Protein AF-A0A067BCB3-F1 (afdb_monomer)

Mean predicted aligned error: 6.69 Å

Solvent-accessible surface area (backbone atoms only — not comparable to full-atom values): 13482 Å² total; per-residue (Å²): 135,83,83,76,80,79,80,73,77,79,76,85,67,86,78,84,86,72,81,80,72,81,72,85,48,90,57,60,88,29,50,66,60,92,89,52,79,34,95,38,38,90,34,46,44,64,59,43,49,52,50,51,53,49,49,51,50,45,30,58,70,45,27,25,58,74,46,27,70,62,16,32,54,53,38,44,54,49,51,53,51,48,43,52,48,42,28,30,18,33,59,37,47,23,49,22,51,52,44,30,40,73,72,70,47,50,54,66,57,49,52,50,24,30,52,49,43,45,53,51,50,36,51,50,46,33,48,49,54,51,72,64,27,61,92,65,50,77,66,42,70,76,39,74,83,64,65,40,75,65,38,51,49,49,27,52,50,48,50,53,51,30,51,52,41,25,53,52,33,46,49,42,31,66,75,77,44,44,81,45,41,46,57,38,66,32,42,78,39,54,22,72,51,45,84,27,39,35,33,71,67,36,40,40,42,42,50,43,43,30,54,48,48,49,58,52,38,22,66,76,72,47,81,58,41,47,63,33,39,49,54,38,54,51,48,56,58,48,50,56,56,50,70,36,19,40,59,67,71,104

Radius of gyration: 19.84 Å; Cα contacts (8 Å, |Δi|>4): 293; chains: 1; bounding box: 47×63×59 Å

Organism: Saprolegnia parasitica (strain CBS 223.65) (NCBI:txid695850)

Foldseek 3Di:
DDDDDPDDDPDPDQDPDDPQPPDDDPLPLLADDQPDFFPQQVCAAPNLLVVVLVLLCCLLVPLCLPPNVRSLVVSLVVLVVSVVSQSRNDSLVNQLVSLCSSVPDDPVNQVVLLSLLSNVVSVLSSCQNVPLAPRCLVVCLPPPVLDDPLLVVLLVVLLVVLVVQLVVLVVCCSPPNVPQAVQLVSSVAQTLSSLSGGRPVSCCRNPVVSSVVLVVCCVVPVVSSSSSSVVNNCCSVVVSSVCRHNNNVD

Structure (mmCIF, N/CA/C/O backbone):
data_AF-A0A067BCB3-F1
#
_entry.id   AF-A0A067BCB3-F1
#
loop_
_atom_site.group_PDB
_atom_site.id
_atom_site.type_symbol
_atom_site.label_atom_id
_atom_site.label_alt_id
_atom_site.label_comp_id
_atom_site.label_asym_id
_atom_site.label_entity_id
_atom_site.label_seq_id
_atom_site.pdbx_PDB_ins_code
_atom_site.Cartn_x
_atom_site.Cartn_y
_atom_site.Cartn_z
_atom_site.occupancy
_atom_site.B_iso_or_equiv
_atom_site.auth_seq_id
_atom_site.auth_comp_id
_atom_site.auth_asym_id
_atom_site.auth_atom_id
_atom_site.pdbx_PDB_model_num
ATOM 1 N N . MET A 1 1 ? -7.123 -47.051 -14.028 1.00 42.59 1 MET A N 1
ATOM 2 C CA . MET A 1 1 ? -7.143 -45.703 -14.629 1.00 42.59 1 MET A CA 1
ATOM 3 C C . MET A 1 1 ? -5.932 -44.968 -14.096 1.00 42.59 1 MET A C 1
ATOM 5 O O . MET A 1 1 ? -5.876 -44.719 -12.902 1.00 42.59 1 MET A O 1
ATOM 9 N N . GLN A 1 2 ? -4.917 -44.767 -14.935 1.00 32.53 2 GLN A N 1
ATOM 10 C CA . GLN A 1 2 ? -3.761 -43.939 -14.591 1.00 32.53 2 GLN A CA 1
ATOM 11 C C . GLN A 1 2 ? -4.199 -42.478 -14.678 1.00 32.53 2 GLN A C 1
ATOM 13 O O . GLN A 1 2 ? -4.756 -42.075 -15.697 1.00 32.53 2 GLN A O 1
ATOM 18 N N . ALA A 1 3 ? -3.994 -41.726 -13.599 1.00 37.62 3 ALA A N 1
ATOM 19 C CA . ALA A 1 3 ? -4.156 -40.283 -13.605 1.00 37.62 3 ALA A CA 1
ATOM 20 C C . ALA A 1 3 ? -3.113 -39.691 -14.562 1.00 37.62 3 ALA A C 1
ATOM 22 O O . ALA A 1 3 ? -1.911 -39.896 -14.391 1.00 37.62 3 ALA A O 1
ATOM 23 N N . THR A 1 4 ? -3.584 -39.018 -15.605 1.00 36.91 4 THR A N 1
ATOM 24 C CA . THR A 1 4 ? -2.762 -38.132 -16.426 1.00 36.91 4 THR A CA 1
ATOM 25 C C . THR A 1 4 ? -2.246 -36.987 -15.551 1.00 36.91 4 THR A C 1
ATOM 27 O O . THR A 1 4 ? -3.036 -36.454 -14.772 1.00 36.91 4 THR A O 1
ATOM 30 N N . PRO A 1 5 ? -0.966 -36.590 -15.656 1.00 42.12 5 PRO A N 1
ATOM 31 C CA . PRO A 1 5 ? -0.483 -35.402 -14.970 1.00 42.12 5 PRO A CA 1
ATOM 32 C C . PRO A 1 5 ? -1.189 -34.185 -15.570 1.00 42.12 5 PRO A C 1
ATOM 34 O O . PRO A 1 5 ? -1.199 -34.022 -16.792 1.00 42.12 5 PRO A O 1
ATOM 37 N N . GLU A 1 6 ? -1.790 -33.355 -14.720 1.00 40.72 6 GLU A N 1
ATOM 38 C CA . GLU A 1 6 ? -2.255 -32.028 -15.107 1.00 40.72 6 GLU A CA 1
ATOM 39 C C . GLU A 1 6 ? -1.064 -31.260 -15.684 1.00 40.72 6 GLU A C 1
ATOM 41 O O . GLU A 1 6 ? -0.018 -31.113 -15.047 1.00 40.72 6 GLU A O 1
ATOM 46 N N . ALA A 1 7 ? -1.196 -30.835 -16.938 1.00 42.09 7 ALA A N 1
ATOM 47 C CA . ALA A 1 7 ? -0.246 -29.928 -17.545 1.00 42.09 7 ALA A CA 1
ATOM 48 C C . ALA A 1 7 ? -0.338 -28.605 -16.778 1.00 42.09 7 ALA A C 1
ATOM 50 O O . ALA A 1 7 ? -1.311 -27.871 -16.927 1.00 42.09 7 ALA A O 1
ATOM 51 N N . SER A 1 8 ? 0.661 -28.326 -15.942 1.00 46.22 8 SER A N 1
ATOM 52 C CA . SER A 1 8 ? 0.871 -27.008 -15.350 1.00 46.22 8 SER A CA 1
ATOM 53 C C . SER A 1 8 ? 0.792 -25.958 -16.458 1.00 46.22 8 SER A C 1
ATOM 55 O O . SER A 1 8 ? 1.499 -26.091 -17.466 1.00 46.22 8 SER A O 1
ATOM 57 N N . ALA A 1 9 ? -0.062 -24.948 -16.282 1.00 42.59 9 ALA A N 1
ATOM 58 C CA . ALA A 1 9 ? -0.161 -23.824 -17.202 1.00 42.59 9 ALA A CA 1
ATOM 59 C C . ALA A 1 9 ? 1.248 -23.269 -17.490 1.00 42.59 9 ALA A C 1
ATOM 61 O O . ALA A 1 9 ? 2.067 -23.159 -16.569 1.00 42.59 9 ALA A O 1
ATOM 62 N N . PRO A 1 10 ? 1.590 -22.972 -18.755 1.00 41.81 10 PRO A N 1
ATOM 63 C CA . PRO A 1 10 ? 2.884 -22.397 -19.061 1.00 41.81 10 PRO A CA 1
ATOM 64 C C . PRO A 1 10 ? 2.977 -21.034 -18.375 1.00 41.81 10 PRO A C 1
ATOM 66 O O . PRO A 1 10 ? 2.252 -20.109 -18.731 1.00 41.81 10 PRO A O 1
ATOM 69 N N . ILE A 1 11 ? 3.890 -20.914 -17.408 1.00 51.28 11 ILE A N 1
ATOM 70 C CA . ILE A 1 11 ? 4.364 -19.621 -16.912 1.00 51.28 11 ILE A CA 1
ATOM 71 C C . ILE A 1 11 ? 4.747 -18.819 -18.156 1.00 51.28 11 ILE A C 1
ATOM 73 O O . ILE A 1 11 ? 5.645 -19.241 -18.895 1.00 51.28 11 ILE A O 1
ATOM 77 N N . LEU A 1 12 ? 4.048 -17.710 -18.410 1.00 46.03 12 LEU A N 1
ATOM 78 C CA . LEU A 1 12 ? 4.413 -16.732 -19.430 1.00 46.03 12 LEU A CA 1
ATOM 79 C C . LEU A 1 12 ? 5.809 -16.210 -19.079 1.00 46.03 12 LEU A C 1
ATOM 81 O O . LEU A 1 12 ? 5.979 -15.268 -18.312 1.00 46.03 12 LEU A O 1
ATOM 85 N N . LYS A 1 13 ? 6.836 -16.889 -19.589 1.00 49.25 13 LYS A N 1
ATOM 86 C CA . LYS A 1 13 ? 8.208 -16.414 -19.506 1.00 49.25 13 LYS A CA 1
ATOM 87 C C . LYS A 1 13 ? 8.348 -15.276 -20.513 1.00 49.25 13 LYS A C 1
ATOM 89 O O . LYS A 1 13 ? 7.925 -15.458 -21.657 1.00 49.25 13 LYS A O 1
ATOM 94 N N . PRO A 1 14 ? 8.945 -14.138 -20.130 1.00 47.50 14 PRO A N 1
ATOM 95 C CA . PRO A 1 14 ? 9.181 -13.044 -21.058 1.00 47.50 14 PRO A CA 1
ATOM 96 C C . PRO A 1 14 ? 9.983 -13.555 -22.259 1.00 47.50 14 PRO A C 1
ATOM 98 O O . PRO A 1 14 ? 11.062 -14.133 -22.113 1.00 47.50 14 PRO A O 1
ATOM 101 N N . THR A 1 15 ? 9.412 -13.392 -23.450 1.00 49.12 15 THR A N 1
ATOM 102 C CA . THR A 1 15 ? 10.033 -13.771 -24.721 1.00 49.12 15 THR A CA 1
ATOM 103 C C . THR A 1 15 ? 11.248 -12.880 -24.978 1.00 49.12 15 THR A C 1
ATOM 105 O O . THR A 1 15 ? 11.091 -11.657 -25.016 1.00 49.12 15 THR A O 1
ATOM 108 N N . PRO A 1 16 ? 12.456 -13.433 -25.178 1.00 56.72 16 PRO A N 1
ATOM 109 C CA . PRO A 1 16 ? 13.583 -12.632 -25.620 1.00 56.72 16 PRO A CA 1
ATOM 110 C C . PRO A 1 16 ? 13.456 -12.348 -27.128 1.00 56.72 16 PRO A C 1
ATOM 112 O O . PRO A 1 16 ? 12.968 -13.187 -27.880 1.00 56.72 16 PRO A O 1
ATOM 115 N N . GLU A 1 17 ? 13.952 -11.176 -27.544 1.00 45.41 17 GLU A N 1
ATOM 116 C CA . GLU A 1 17 ? 14.243 -10.767 -28.937 1.00 45.41 17 GLU A CA 1
ATOM 117 C C . GLU A 1 17 ? 13.188 -9.971 -29.739 1.00 45.41 17 GLU A C 1
ATOM 119 O O . GLU A 1 17 ? 13.276 -9.902 -30.964 1.00 45.41 17 GLU A O 1
ATOM 124 N N . ALA A 1 18 ? 12.265 -9.244 -29.101 1.00 47.38 18 ALA A N 1
ATOM 125 C CA . ALA A 1 18 ? 11.651 -8.093 -29.780 1.00 47.38 18 ALA A CA 1
ATOM 126 C C . ALA A 1 18 ? 12.572 -6.857 -29.647 1.00 47.38 18 ALA A C 1
ATOM 128 O O . ALA A 1 18 ? 13.016 -6.559 -28.532 1.00 47.38 18 ALA A O 1
ATOM 129 N N . PRO A 1 19 ? 12.886 -6.123 -30.736 1.00 46.09 19 PRO A N 1
ATOM 130 C CA . PRO A 1 19 ? 13.670 -4.895 -30.641 1.00 46.09 19 PRO A CA 1
ATOM 131 C C . PRO A 1 19 ? 12.975 -3.915 -29.692 1.00 46.09 19 PRO A C 1
ATOM 133 O O . PRO A 1 19 ? 11.770 -3.690 -29.793 1.00 46.09 19 PRO A O 1
ATOM 136 N N . MET A 1 20 ? 13.750 -3.359 -28.758 1.00 49.03 20 MET A N 1
ATOM 137 C CA . MET A 1 20 ? 13.290 -2.391 -27.764 1.00 49.03 20 MET A CA 1
ATOM 138 C C . MET A 1 20 ? 12.585 -1.235 -28.479 1.00 49.03 20 MET A C 1
ATOM 140 O O . MET A 1 20 ? 13.237 -0.398 -29.105 1.00 49.03 20 MET A O 1
ATOM 144 N N . ILE A 1 21 ? 11.255 -1.174 -28.395 1.00 51.81 21 ILE A N 1
ATOM 145 C CA . ILE A 1 21 ? 10.537 0.046 -28.749 1.00 51.81 21 ILE A CA 1
ATOM 146 C C . ILE A 1 21 ? 10.848 1.019 -27.616 1.00 51.81 21 ILE A C 1
ATOM 148 O O . ILE A 1 21 ? 10.225 0.983 -26.557 1.00 51.81 21 ILE A O 1
ATOM 152 N N . ILE A 1 22 ? 11.870 1.853 -27.810 1.00 55.12 22 ILE A N 1
ATOM 153 C CA . ILE A 1 22 ? 12.129 2.994 -26.935 1.00 55.12 22 ILE A CA 1
ATOM 154 C C . ILE A 1 22 ? 11.010 3.997 -27.211 1.00 55.12 22 ILE A C 1
ATOM 156 O O . ILE A 1 22 ? 11.152 4.917 -28.013 1.00 55.12 22 ILE A O 1
ATOM 160 N N . THR A 1 23 ? 9.852 3.786 -26.593 1.00 60.44 23 THR A N 1
ATOM 161 C CA . THR A 1 23 ? 8.889 4.865 -26.425 1.00 60.44 23 THR A CA 1
ATOM 162 C C . THR A 1 23 ? 9.485 5.803 -25.390 1.00 60.44 23 THR A C 1
ATOM 164 O O . THR A 1 23 ? 9.711 5.385 -24.252 1.00 60.44 23 THR A O 1
ATOM 167 N N . SER A 1 24 ? 9.781 7.041 -25.782 1.00 75.62 24 SER A N 1
ATOM 168 C CA . SER A 1 24 ? 10.081 8.078 -24.802 1.00 75.62 24 SER A CA 1
ATOM 169 C C . SER A 1 24 ? 8.875 8.270 -23.888 1.00 75.62 24 SER A C 1
ATOM 171 O O . SER A 1 24 ? 7.720 8.119 -24.301 1.00 75.62 24 SER A O 1
ATOM 173 N N . GLY A 1 25 ? 9.140 8.581 -22.630 1.00 87.44 25 GLY A N 1
ATOM 174 C CA . GLY A 1 25 ? 8.099 8.661 -21.623 1.00 87.44 25 GLY A CA 1
ATOM 175 C C . GLY A 1 25 ? 8.580 9.294 -20.324 1.00 87.44 25 GLY A C 1
ATOM 176 O O . GLY A 1 25 ? 9.768 9.582 -20.163 1.00 87.44 25 GLY A O 1
ATOM 177 N N . PRO A 1 26 ? 7.654 9.560 -19.388 1.00 91.94 26 PRO A N 1
ATOM 178 C CA . PRO A 1 26 ? 7.967 10.235 -18.133 1.00 91.94 26 PRO A CA 1
ATOM 179 C C . PRO A 1 26 ? 9.038 9.529 -17.286 1.00 91.94 26 PRO A C 1
ATOM 181 O O . PRO A 1 26 ? 9.655 10.192 -16.455 1.00 91.94 26 PRO A O 1
ATOM 184 N N . PHE A 1 27 ? 9.305 8.234 -17.497 1.00 94.56 27 PHE A N 1
ATOM 185 C CA . PHE A 1 27 ? 10.317 7.491 -16.740 1.00 94.56 27 PHE A CA 1
ATOM 186 C C . PHE A 1 27 ? 11.713 7.481 -17.378 1.00 94.56 27 PHE A C 1
ATOM 188 O O . PHE A 1 27 ? 12.634 6.892 -16.813 1.00 94.56 27 PHE A O 1
ATOM 195 N N . ASP A 1 28 ? 11.934 8.167 -18.504 1.00 92.69 28 ASP A N 1
ATOM 196 C CA . ASP A 1 28 ? 13.259 8.205 -19.146 1.00 92.69 28 ASP A CA 1
ATOM 197 C C . ASP A 1 28 ? 14.364 8.737 -18.211 1.00 92.69 28 ASP A C 1
ATOM 199 O O . ASP A 1 28 ? 15.516 8.322 -18.310 1.00 92.69 28 ASP A O 1
ATOM 203 N N . CYS A 1 29 ? 14.025 9.607 -17.254 1.00 91.69 29 CYS A N 1
ATOM 204 C CA . CYS A 1 29 ? 14.980 10.188 -16.305 1.00 91.69 29 CYS A CA 1
ATOM 205 C C . CYS A 1 29 ? 15.466 9.221 -15.206 1.00 91.69 29 CYS A C 1
ATOM 207 O O . CYS A 1 29 ? 16.458 9.511 -14.527 1.00 91.69 29 CYS A O 1
ATOM 209 N N . ILE A 1 30 ? 14.792 8.080 -15.023 1.00 93.50 30 ILE A N 1
ATOM 210 C CA . ILE A 1 30 ? 15.155 7.062 -14.025 1.00 93.50 30 ILE A CA 1
ATOM 211 C C . ILE A 1 30 ? 15.767 5.805 -14.652 1.00 93.50 30 ILE A C 1
ATOM 213 O O . ILE A 1 30 ? 16.324 4.972 -13.940 1.00 93.50 30 ILE A O 1
ATOM 217 N N . ILE A 1 31 ? 15.733 5.680 -15.982 1.00 92.94 31 ILE A N 1
ATOM 218 C CA . ILE A 1 31 ? 16.395 4.593 -16.704 1.00 92.94 31 ILE A CA 1
ATOM 219 C C . ILE A 1 31 ? 17.882 4.917 -16.843 1.00 92.94 31 ILE A C 1
ATOM 221 O O . ILE A 1 31 ? 18.273 5.911 -17.453 1.00 92.94 31 ILE A O 1
ATOM 225 N N . ARG A 1 32 ? 18.730 4.053 -16.283 1.00 88.38 32 ARG A N 1
ATOM 226 C CA . ARG A 1 32 ? 20.191 4.196 -16.299 1.00 88.38 32 ARG A CA 1
ATOM 227 C C . ARG A 1 32 ? 20.861 2.865 -16.601 1.00 88.38 32 ARG A C 1
ATOM 229 O O . ARG A 1 32 ? 20.267 1.801 -16.418 1.00 88.38 32 ARG A O 1
ATOM 236 N N . SER A 1 33 ? 22.122 2.927 -17.018 1.00 85.62 33 SER A N 1
ATOM 237 C CA . SER A 1 33 ? 22.986 1.747 -17.043 1.00 85.62 33 SER A CA 1
ATOM 238 C C . SER A 1 33 ? 23.152 1.186 -15.622 1.00 85.62 33 SER A C 1
ATOM 240 O O . SER A 1 33 ? 23.246 1.984 -14.688 1.00 85.62 33 SER A O 1
ATOM 242 N N . PRO A 1 34 ? 23.234 -0.147 -15.439 1.00 78.75 34 PRO A N 1
ATOM 243 C CA . PRO A 1 34 ? 23.346 -0.768 -14.114 1.00 78.75 34 PRO A CA 1
ATOM 244 C C . PRO A 1 34 ? 24.486 -0.204 -13.255 1.00 78.75 34 PRO A C 1
ATOM 246 O O . PRO A 1 34 ? 24.300 0.026 -12.063 1.00 78.75 34 PRO A O 1
ATOM 249 N N . ASP A 1 35 ? 25.624 0.100 -13.883 1.00 84.06 35 ASP A N 1
ATOM 250 C CA . ASP A 1 35 ? 26.832 0.600 -13.213 1.00 84.06 35 ASP A CA 1
ATOM 251 C C . ASP A 1 35 ? 26.810 2.113 -12.938 1.00 84.06 35 ASP A C 1
ATOM 253 O O . ASP A 1 35 ? 27.737 2.658 -12.341 1.00 84.06 35 ASP A O 1
ATOM 257 N N . THR A 1 36 ? 25.782 2.828 -13.406 1.00 88.56 36 THR A N 1
ATOM 258 C CA . THR A 1 36 ? 25.659 4.274 -13.192 1.00 88.56 36 THR A CA 1
ATOM 259 C C . THR A 1 36 ? 24.820 4.529 -11.943 1.00 88.56 36 THR A C 1
ATOM 261 O O . THR A 1 36 ? 23.622 4.238 -11.961 1.00 88.56 36 THR A O 1
ATOM 264 N N . PRO A 1 37 ? 25.399 5.070 -10.855 1.00 88.44 37 PRO A N 1
ATOM 265 C CA . PRO A 1 37 ? 24.633 5.365 -9.654 1.00 88.44 37 PRO A CA 1
ATOM 266 C C . PRO A 1 37 ? 23.587 6.447 -9.931 1.00 88.44 37 PRO A C 1
ATOM 268 O O . PRO A 1 37 ? 23.810 7.377 -10.712 1.00 88.44 37 PRO A O 1
ATOM 271 N N . GLY A 1 38 ? 22.439 6.331 -9.267 1.00 90.31 38 GLY A N 1
ATOM 272 C CA . GLY A 1 38 ? 21.419 7.369 -9.293 1.00 90.31 38 GLY A CA 1
ATOM 273 C C . GLY A 1 38 ? 21.894 8.676 -8.641 1.00 90.31 38 GLY A C 1
ATOM 274 O O . GLY A 1 38 ? 22.764 8.649 -7.765 1.00 90.31 38 GLY A O 1
ATOM 275 N N . PRO A 1 39 ? 21.313 9.833 -9.010 1.00 93.94 39 PRO A N 1
ATOM 276 C CA . PRO A 1 39 ? 21.649 11.126 -8.408 1.00 93.94 39 PRO A CA 1
ATOM 277 C C . PRO A 1 39 ? 21.501 11.160 -6.881 1.00 93.94 39 PRO A C 1
ATOM 279 O O . PRO A 1 39 ? 22.189 11.928 -6.213 1.00 93.94 39 PRO A O 1
ATOM 282 N N . LEU A 1 40 ? 20.615 10.323 -6.330 1.00 95.75 40 LEU A N 1
ATOM 283 C CA . LEU A 1 40 ? 20.357 10.201 -4.897 1.00 95.75 40 LEU A CA 1
ATOM 284 C C . LEU A 1 40 ? 20.812 8.846 -4.338 1.00 95.75 40 LEU A C 1
ATOM 286 O O . LEU A 1 40 ? 20.285 8.397 -3.326 1.00 95.75 40 LEU A O 1
ATOM 290 N N . ALA A 1 41 ? 21.797 8.185 -4.958 1.00 92.81 41 ALA A N 1
ATOM 291 C CA . ALA A 1 41 ? 22.252 6.850 -4.547 1.00 92.81 41 ALA A CA 1
ATOM 292 C C . ALA A 1 41 ? 22.708 6.761 -3.077 1.00 92.81 41 ALA A C 1
ATOM 294 O O . ALA A 1 41 ? 22.673 5.685 -2.488 1.00 92.81 41 ALA A O 1
ATOM 295 N N . PHE A 1 42 ? 23.087 7.883 -2.455 1.00 93.19 42 PHE A N 1
ATOM 296 C CA . PHE A 1 42 ? 23.407 7.946 -1.024 1.00 93.19 42 PHE A CA 1
ATOM 297 C C . PHE A 1 42 ? 22.201 7.671 -0.106 1.00 93.19 42 PHE A C 1
ATOM 299 O O . PHE A 1 42 ? 22.393 7.392 1.075 1.00 93.19 42 PHE A O 1
ATOM 306 N N . LEU A 1 43 ? 20.971 7.762 -0.625 1.00 93.50 43 LEU A N 1
ATOM 307 C CA . LEU A 1 43 ? 19.751 7.381 0.086 1.00 93.50 43 LEU A CA 1
ATOM 308 C C . LEU A 1 43 ? 19.419 5.893 -0.070 1.00 93.50 43 LEU A C 1
ATOM 310 O O . LEU A 1 43 ? 18.584 5.398 0.680 1.00 93.50 43 LEU A O 1
ATOM 314 N N . ASN A 1 44 ? 20.044 5.175 -1.008 1.00 90.75 44 ASN A N 1
ATOM 315 C CA . ASN A 1 44 ? 19.686 3.791 -1.302 1.00 90.75 44 ASN A CA 1
ATOM 316 C C . ASN A 1 44 ? 19.820 2.873 -0.067 1.00 90.75 44 ASN A C 1
ATOM 318 O O . ASN A 1 44 ? 20.719 3.035 0.760 1.00 90.75 44 ASN A O 1
ATOM 322 N N . GLY A 1 45 ? 18.932 1.883 0.042 1.00 88.69 45 GLY A N 1
ATOM 323 C CA . GLY A 1 45 ? 18.889 0.926 1.143 1.00 88.69 45 GLY A CA 1
ATOM 324 C C . GLY A 1 45 ? 18.219 1.493 2.396 1.00 88.69 45 GLY A C 1
ATOM 325 O O . GLY A 1 45 ? 17.080 1.960 2.351 1.00 88.69 45 GLY A O 1
ATOM 326 N N . LEU A 1 46 ? 18.913 1.410 3.536 1.00 90.75 46 LEU A N 1
ATOM 327 C CA . LEU A 1 46 ? 18.357 1.751 4.851 1.00 90.75 46 LEU A CA 1
ATOM 328 C C . LEU A 1 46 ? 17.878 3.213 4.987 1.00 90.75 46 LEU A C 1
ATOM 330 O O . LEU A 1 46 ? 16.825 3.414 5.594 1.00 90.75 46 LEU A O 1
ATOM 334 N N . PRO A 1 47 ? 18.580 4.243 4.467 1.00 93.44 47 PRO A N 1
ATOM 335 C CA . PRO A 1 47 ? 18.130 5.626 4.624 1.00 93.44 47 PRO A CA 1
ATOM 336 C C . PRO A 1 47 ? 16.777 5.884 3.954 1.00 93.44 47 PRO A C 1
ATOM 338 O O . PRO A 1 47 ? 15.875 6.439 4.585 1.00 93.44 47 PRO A O 1
ATOM 341 N N . TYR A 1 48 ? 16.611 5.446 2.704 1.00 92.38 48 TYR A N 1
ATOM 342 C CA . TYR A 1 48 ? 15.350 5.575 1.982 1.00 92.38 48 TYR A CA 1
ATOM 343 C C . TYR A 1 48 ? 14.254 4.703 2.601 1.00 92.38 48 TYR A C 1
ATOM 345 O O . TYR A 1 48 ? 13.145 5.195 2.794 1.00 92.38 48 TYR A O 1
ATOM 353 N N . PHE A 1 49 ? 14.586 3.481 3.042 1.00 91.94 49 PHE A N 1
ATOM 354 C CA . PHE A 1 49 ? 13.661 2.637 3.803 1.00 91.94 49 PHE A CA 1
ATOM 355 C C . PHE A 1 49 ? 13.106 3.378 5.021 1.00 91.94 49 PHE A C 1
ATOM 357 O O . PHE A 1 49 ? 11.894 3.520 5.160 1.00 91.94 49 PHE A O 1
ATOM 364 N N . ALA A 1 50 ? 13.982 3.905 5.881 1.00 93.19 50 ALA A N 1
ATOM 365 C CA . ALA A 1 50 ? 13.575 4.626 7.082 1.00 93.19 50 ALA A CA 1
ATOM 366 C C . ALA A 1 50 ? 12.709 5.848 6.741 1.00 93.19 50 ALA A C 1
ATOM 368 O O . ALA A 1 50 ? 11.702 6.090 7.404 1.00 93.19 50 ALA A O 1
ATOM 369 N N . MET A 1 51 ? 13.062 6.590 5.688 1.00 93.75 51 MET A N 1
ATOM 370 C CA . MET A 1 51 ? 12.267 7.720 5.209 1.00 93.75 51 MET A CA 1
ATOM 371 C C . MET A 1 51 ? 10.872 7.291 4.742 1.00 93.75 51 MET A C 1
ATOM 373 O O . MET A 1 51 ? 9.894 7.930 5.124 1.00 93.75 51 MET A O 1
ATOM 377 N N . ALA A 1 52 ? 10.760 6.203 3.978 1.00 92.50 52 ALA A N 1
ATOM 378 C CA . ALA A 1 52 ? 9.483 5.661 3.524 1.00 92.50 52 ALA A CA 1
ATOM 379 C C . ALA A 1 52 ? 8.608 5.208 4.706 1.00 92.50 52 ALA A C 1
ATOM 381 O O . ALA A 1 52 ? 7.426 5.545 4.756 1.00 92.50 52 ALA A O 1
ATOM 382 N N . GLN A 1 53 ? 9.193 4.534 5.705 1.00 93.31 53 GLN A N 1
ATOM 383 C CA . GLN A 1 53 ? 8.462 4.111 6.906 1.00 93.31 53 GLN A CA 1
ATOM 384 C C . GLN A 1 53 ? 8.013 5.303 7.764 1.00 93.31 53 GLN A C 1
ATOM 386 O O . GLN A 1 53 ? 6.887 5.325 8.260 1.00 93.31 53 GLN A O 1
ATOM 391 N N . MET A 1 54 ? 8.862 6.328 7.910 1.00 94.69 54 MET A N 1
ATOM 392 C CA . MET A 1 54 ? 8.485 7.571 8.590 1.00 94.69 54 MET A CA 1
ATOM 393 C C . MET A 1 54 ? 7.369 8.299 7.847 1.00 94.69 54 MET A C 1
ATOM 395 O O . MET A 1 54 ? 6.460 8.815 8.489 1.00 94.69 54 MET A O 1
ATOM 399 N N . LEU A 1 55 ? 7.417 8.331 6.513 1.00 94.94 55 LEU A N 1
ATOM 400 C CA . LEU A 1 55 ? 6.379 8.960 5.709 1.00 94.94 55 LEU A CA 1
ATOM 401 C C . LEU A 1 55 ? 5.044 8.219 5.843 1.00 94.94 55 LEU A C 1
ATOM 403 O O . LEU A 1 55 ? 4.016 8.866 6.025 1.00 94.94 55 LEU A O 1
ATOM 407 N N . PHE A 1 56 ? 5.062 6.885 5.815 1.00 94.00 56 PHE A N 1
ATOM 408 C CA . PHE A 1 56 ? 3.875 6.066 6.052 1.00 94.00 56 PHE A CA 1
ATOM 409 C C . PHE A 1 56 ? 3.259 6.362 7.428 1.00 94.00 56 PHE A C 1
ATOM 411 O O . PHE A 1 56 ? 2.073 6.678 7.527 1.00 94.00 56 PHE A O 1
ATOM 418 N N . ALA A 1 57 ? 4.077 6.340 8.487 1.00 94.50 57 ALA A N 1
ATOM 419 C CA . ALA A 1 57 ? 3.623 6.635 9.844 1.00 94.50 57 ALA A CA 1
ATOM 420 C C . ALA A 1 57 ? 3.106 8.077 9.979 1.00 94.50 57 ALA A C 1
ATOM 422 O O . ALA A 1 57 ? 2.048 8.306 10.562 1.00 94.50 57 ALA A O 1
ATOM 423 N N . PHE A 1 58 ? 3.812 9.055 9.409 1.00 96.69 58 PHE A N 1
ATOM 424 C CA . PHE A 1 58 ? 3.378 10.450 9.395 1.00 96.69 58 PHE A CA 1
ATOM 425 C C . PHE A 1 58 ? 2.040 10.613 8.667 1.00 96.69 58 PHE A C 1
ATOM 427 O O . PHE A 1 58 ? 1.162 11.326 9.151 1.00 96.69 58 PHE A O 1
ATOM 434 N N . ASN A 1 59 ? 1.846 9.914 7.549 1.00 96.12 59 ASN A N 1
ATOM 435 C CA . ASN A 1 59 ? 0.585 9.948 6.828 1.00 96.12 59 ASN A CA 1
ATOM 436 C C . ASN A 1 59 ? -0.563 9.397 7.688 1.00 96.12 59 ASN A C 1
ATOM 438 O O . ASN A 1 59 ? -1.516 10.118 7.972 1.00 96.12 59 ASN A O 1
ATOM 442 N N . ALA A 1 60 ? -0.438 8.165 8.185 1.00 94.06 60 ALA A N 1
ATOM 443 C CA . ALA A 1 60 ? -1.494 7.512 8.956 1.00 94.06 60 ALA A CA 1
ATOM 444 C C . ALA A 1 60 ? -1.802 8.231 10.285 1.00 94.06 60 ALA A C 1
ATOM 446 O O . ALA A 1 60 ? -2.955 8.564 10.560 1.00 94.06 60 ALA A O 1
ATOM 447 N N . PHE A 1 61 ? -0.779 8.500 11.104 1.00 95.19 61 PHE A N 1
ATOM 448 C CA . PHE A 1 61 ? -0.956 8.995 12.475 1.00 95.19 61 PHE A CA 1
ATOM 449 C C . PHE A 1 61 ? -1.120 10.514 12.578 1.00 95.19 61 PHE A C 1
ATOM 451 O O . PHE A 1 61 ? -1.679 10.992 13.568 1.00 95.19 61 PHE A O 1
ATOM 458 N N . ILE A 1 62 ? -0.639 11.277 11.589 1.00 95.62 62 ILE A N 1
ATOM 459 C CA . ILE A 1 62 ? -0.706 12.744 11.604 1.00 95.62 62 ILE A CA 1
ATOM 460 C C . ILE A 1 62 ? -1.637 13.260 10.513 1.00 95.62 62 ILE A C 1
ATOM 462 O O . ILE A 1 62 ? -2.642 13.890 10.833 1.00 95.62 62 ILE A O 1
ATOM 466 N N . LEU A 1 63 ? -1.333 13.012 9.237 1.00 97.38 63 LEU A N 1
ATOM 467 C CA . LEU A 1 63 ? -2.087 13.624 8.141 1.00 97.38 63 LEU A CA 1
ATOM 468 C C . LEU A 1 63 ? -3.544 13.157 8.126 1.00 97.38 63 LEU A C 1
ATOM 470 O O . LEU A 1 63 ? -4.446 13.984 8.233 1.00 97.38 63 LEU A O 1
ATOM 474 N N . ILE A 1 64 ? -3.785 11.850 8.046 1.00 96.38 64 ILE A N 1
ATOM 475 C CA . ILE A 1 64 ? -5.143 11.303 7.975 1.00 96.38 64 ILE A CA 1
ATOM 476 C C . ILE A 1 64 ? -5.881 11.491 9.299 1.00 96.38 64 ILE A C 1
ATOM 478 O O . ILE A 1 64 ? -7.006 11.983 9.301 1.00 96.38 64 ILE A O 1
ATOM 482 N N . ASN A 1 65 ? -5.241 11.163 10.423 1.00 94.75 65 ASN A N 1
ATOM 483 C CA . ASN A 1 65 ? -5.860 11.263 11.747 1.00 94.75 65 ASN A CA 1
ATOM 484 C C . ASN A 1 65 ? -6.350 12.687 12.076 1.00 94.75 65 ASN A C 1
ATOM 486 O O . ASN A 1 65 ? -7.456 12.861 12.579 1.00 94.75 65 ASN A O 1
ATOM 490 N N . TRP A 1 66 ? -5.555 13.719 11.764 1.00 94.31 66 TRP A N 1
ATOM 491 C CA . TRP A 1 66 ? -5.873 15.099 12.157 1.00 94.31 66 TRP A CA 1
ATOM 492 C C . TRP A 1 66 ? -6.523 15.929 11.050 1.00 94.31 66 TRP A C 1
ATOM 494 O O . TRP A 1 66 ? -7.295 16.841 11.344 1.00 94.31 66 TRP A O 1
ATOM 504 N N . TYR A 1 67 ? -6.214 15.642 9.784 1.00 96.00 67 TYR A N 1
ATOM 505 C CA . TYR A 1 67 ? -6.652 16.449 8.639 1.00 96.00 67 TYR A CA 1
ATOM 506 C C . TYR A 1 67 ? -7.540 15.676 7.658 1.00 96.00 67 TYR A C 1
ATOM 508 O O . TYR A 1 67 ? -8.021 16.258 6.680 1.00 96.00 67 TYR A O 1
ATOM 516 N N . GLY A 1 68 ? -7.780 14.385 7.900 1.00 94.62 68 GLY A N 1
ATOM 517 C CA . GLY A 1 68 ? -8.715 13.577 7.130 1.00 94.62 68 GLY A CA 1
ATOM 518 C C . GLY A 1 68 ? -8.412 13.559 5.636 1.00 94.62 68 GLY A C 1
ATOM 519 O O . GLY A 1 68 ? -7.264 13.409 5.223 1.00 94.62 68 GLY A O 1
ATOM 520 N N . SER A 1 69 ? -9.433 13.804 4.813 1.00 96.06 69 SER A N 1
ATOM 521 C CA . SER A 1 69 ? -9.299 13.907 3.353 1.00 96.06 69 SER A CA 1
ATOM 522 C C . SER A 1 69 ? -8.283 14.955 2.877 1.00 96.06 69 SER A C 1
ATOM 524 O O . SER A 1 69 ? -7.659 14.764 1.837 1.00 96.06 69 SER A O 1
ATOM 526 N N . ILE A 1 70 ? -8.086 16.063 3.606 1.00 97.38 70 ILE A N 1
ATOM 527 C CA . ILE A 1 70 ? -7.035 17.039 3.258 1.00 97.38 70 ILE A CA 1
ATOM 528 C C . ILE A 1 70 ? -5.661 16.413 3.507 1.00 97.38 70 ILE A C 1
ATOM 530 O O . ILE A 1 70 ? -4.762 16.536 2.674 1.00 97.38 70 ILE A O 1
ATOM 534 N N . GLY A 1 71 ? -5.528 15.693 4.622 1.00 97.44 71 GLY A N 1
ATOM 535 C CA . GLY A 1 71 ? -4.362 14.875 4.923 1.00 97.44 71 GLY A CA 1
ATOM 536 C C . GLY A 1 71 ? -4.058 13.872 3.815 1.00 97.44 71 GLY A C 1
ATOM 537 O O . GLY A 1 71 ? -2.920 13.812 3.373 1.00 97.44 71 GLY A O 1
ATOM 538 N N . ALA A 1 72 ? -5.074 13.184 3.291 1.00 97.31 72 ALA A N 1
ATOM 539 C CA . ALA A 1 72 ? -4.942 12.217 2.196 1.00 97.31 72 ALA A CA 1
ATOM 540 C C . ALA A 1 72 ? -4.435 12.834 0.887 1.00 97.31 72 ALA A C 1
ATOM 542 O O . ALA A 1 72 ? -3.640 12.224 0.172 1.00 97.31 72 ALA A O 1
ATOM 543 N N . ILE A 1 73 ? -4.854 14.064 0.570 1.00 97.88 73 ILE A N 1
ATOM 544 C CA . ILE A 1 73 ? -4.342 14.794 -0.599 1.00 97.88 73 ILE A CA 1
ATOM 545 C C . ILE A 1 73 ? -2.850 15.097 -0.415 1.00 97.88 73 ILE A C 1
ATOM 547 O O . ILE A 1 73 ? -2.057 14.884 -1.332 1.00 97.88 73 ILE A O 1
ATOM 551 N N . ILE A 1 74 ? -2.454 15.564 0.773 1.00 97.75 74 ILE A N 1
ATOM 552 C CA . ILE A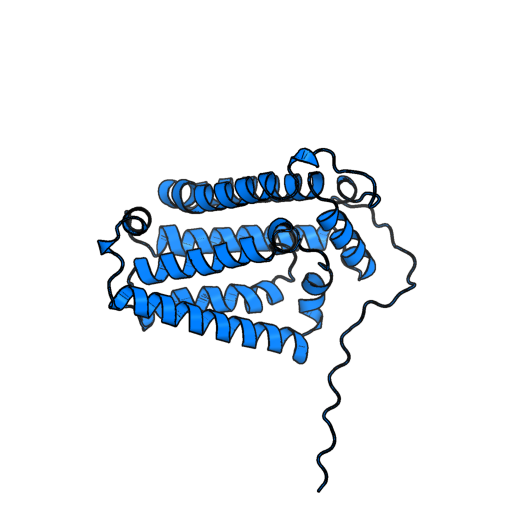 1 74 ? -1.043 15.820 1.095 1.00 97.75 74 ILE A CA 1
ATOM 553 C C . ILE A 1 74 ? -0.250 14.504 1.075 1.00 97.75 74 ILE A C 1
ATOM 555 O O . ILE A 1 74 ? 0.822 14.455 0.475 1.00 97.75 74 ILE A O 1
ATOM 559 N N . GLY A 1 75 ? -0.797 13.435 1.656 1.00 97.00 75 GLY A N 1
ATOM 560 C CA . GLY A 1 75 ? -0.243 12.082 1.645 1.00 97.00 75 GLY A CA 1
ATOM 561 C C . GLY A 1 75 ? 0.013 11.578 0.228 1.00 97.00 75 GLY A C 1
ATOM 562 O O . GLY A 1 75 ? 1.131 11.172 -0.075 1.00 97.00 75 GLY A O 1
ATOM 563 N N . SER A 1 76 ? -0.953 11.752 -0.681 1.00 97.38 76 SER A N 1
ATOM 564 C CA . SER A 1 76 ? -0.804 11.414 -2.105 1.00 97.38 76 SER A CA 1
ATOM 565 C C . SER A 1 76 ? 0.368 12.154 -2.757 1.00 97.38 76 SER A C 1
ATOM 567 O O . SER A 1 76 ? 1.163 11.554 -3.478 1.00 97.38 76 SER A O 1
ATOM 569 N N . ILE A 1 77 ? 0.509 13.460 -2.495 1.00 97.44 77 ILE A N 1
ATOM 570 C CA . ILE A 1 77 ? 1.620 14.267 -3.028 1.00 97.44 77 ILE A CA 1
ATOM 571 C C . ILE A 1 77 ? 2.959 13.756 -2.487 1.00 97.44 77 ILE A C 1
ATOM 573 O O . ILE A 1 77 ? 3.927 13.635 -3.241 1.00 97.44 77 ILE A O 1
ATOM 577 N N . LEU A 1 78 ? 3.024 13.433 -1.194 1.00 96.69 78 LEU A N 1
ATOM 578 C CA . LEU A 1 78 ? 4.234 12.893 -0.581 1.00 96.69 78 LEU A CA 1
ATOM 579 C C . LEU A 1 78 ? 4.557 11.483 -1.089 1.00 96.69 78 LEU A C 1
ATOM 581 O O . LEU A 1 78 ? 5.730 11.184 -1.288 1.00 96.69 78 LEU A O 1
ATOM 585 N N . ALA A 1 79 ? 3.556 10.642 -1.355 1.00 95.44 79 ALA A N 1
ATOM 586 C CA . ALA A 1 79 ? 3.735 9.320 -1.950 1.00 95.44 79 ALA A CA 1
ATOM 587 C C . ALA A 1 79 ? 4.322 9.419 -3.367 1.00 95.44 79 ALA A C 1
ATOM 589 O O . ALA A 1 79 ? 5.288 8.724 -3.679 1.00 95.44 79 ALA A O 1
ATOM 590 N N . VAL A 1 80 ? 3.824 10.353 -4.189 1.00 95.75 80 VAL A N 1
ATOM 591 C CA . VAL A 1 80 ? 4.426 10.672 -5.496 1.00 95.75 80 VAL A CA 1
ATOM 592 C C . VAL A 1 80 ? 5.871 11.142 -5.323 1.00 95.75 80 VAL A C 1
ATOM 594 O O . VAL A 1 80 ? 6.763 10.649 -6.009 1.00 95.75 80 VAL A O 1
ATOM 597 N N . GLY A 1 81 ? 6.127 12.053 -4.381 1.00 95.56 81 GLY A N 1
ATOM 598 C CA . GLY A 1 81 ? 7.483 12.505 -4.062 1.00 95.56 81 GLY A CA 1
ATOM 599 C C . GLY A 1 81 ? 8.403 11.354 -3.647 1.00 95.56 81 GLY A C 1
ATOM 600 O O . GLY A 1 81 ? 9.540 11.280 -4.106 1.00 95.56 81 GLY A O 1
ATOM 601 N N . SER A 1 82 ? 7.898 10.421 -2.840 1.00 94.94 82 SER A N 1
ATOM 602 C CA . SER A 1 82 ? 8.628 9.230 -2.415 1.00 94.94 82 SER A CA 1
ATOM 603 C C . SER A 1 82 ? 8.987 8.337 -3.601 1.00 94.94 82 SER A C 1
ATOM 605 O O . SER A 1 82 ? 10.149 7.968 -3.722 1.00 94.94 82 SER A O 1
ATOM 607 N N . ALA A 1 83 ? 8.047 8.063 -4.512 1.00 95.00 83 ALA A N 1
ATOM 608 C CA . ALA A 1 83 ? 8.305 7.276 -5.723 1.00 95.00 83 ALA A CA 1
ATOM 609 C C . ALA A 1 83 ? 9.322 7.952 -6.665 1.00 95.00 83 ALA A C 1
ATOM 611 O O . ALA A 1 83 ? 10.132 7.290 -7.314 1.00 95.00 83 ALA A O 1
ATOM 612 N N . VAL A 1 84 ? 9.332 9.289 -6.715 1.00 95.31 84 VAL A N 1
ATOM 613 C CA . VAL A 1 84 ? 10.365 10.044 -7.439 1.00 95.31 84 VAL A CA 1
ATOM 614 C C . VAL A 1 84 ? 11.734 9.861 -6.781 1.00 95.31 84 VAL A C 1
ATOM 616 O O . VAL A 1 84 ? 12.714 9.603 -7.482 1.00 95.31 84 VAL A O 1
ATOM 619 N N . VAL A 1 85 ? 11.824 9.963 -5.449 1.00 95.69 85 VAL A N 1
ATOM 620 C CA . VAL A 1 85 ? 13.087 9.718 -4.734 1.00 95.69 85 VAL A CA 1
ATOM 621 C C . VAL A 1 85 ? 13.560 8.283 -4.939 1.00 95.69 85 VAL A C 1
ATOM 623 O O . VAL A 1 85 ? 14.738 8.106 -5.231 1.00 95.69 85 VAL A O 1
ATOM 626 N N . ASP A 1 86 ? 12.669 7.293 -4.872 1.00 94.62 86 ASP A N 1
ATOM 627 C CA . ASP A 1 86 ? 12.966 5.884 -5.166 1.00 94.62 86 ASP A CA 1
ATOM 628 C C . ASP A 1 86 ? 13.636 5.733 -6.532 1.00 94.62 86 ASP A C 1
ATOM 630 O O . ASP A 1 86 ? 14.750 5.222 -6.648 1.00 94.62 86 ASP A O 1
ATOM 634 N N . GLY A 1 87 ? 13.009 6.306 -7.565 1.00 94.50 87 GLY A N 1
ATOM 635 C CA . GLY A 1 87 ? 13.526 6.281 -8.925 1.00 94.50 87 GLY A CA 1
ATOM 636 C C . GLY A 1 87 ? 14.905 6.922 -9.058 1.00 94.50 87 GLY A C 1
ATOM 637 O O . GLY A 1 87 ? 15.691 6.479 -9.890 1.00 94.50 87 GLY A O 1
ATOM 638 N N . PHE A 1 88 ? 15.241 7.934 -8.247 1.00 95.81 88 PHE A N 1
ATOM 639 C CA . PHE A 1 88 ? 16.556 8.593 -8.243 1.00 95.81 88 PHE A CA 1
ATOM 640 C C . PHE A 1 88 ? 17.583 8.000 -7.271 1.00 95.81 88 PHE A C 1
ATOM 642 O O . PHE A 1 88 ? 18.782 8.244 -7.449 1.00 95.81 88 PHE A O 1
ATOM 649 N N . ALA A 1 89 ? 17.143 7.241 -6.271 1.00 93.56 89 ALA A N 1
ATOM 650 C CA . ALA A 1 89 ? 17.990 6.587 -5.283 1.00 93.56 89 ALA A CA 1
ATOM 651 C C . ALA A 1 89 ? 18.404 5.182 -5.731 1.00 93.56 89 ALA A C 1
ATO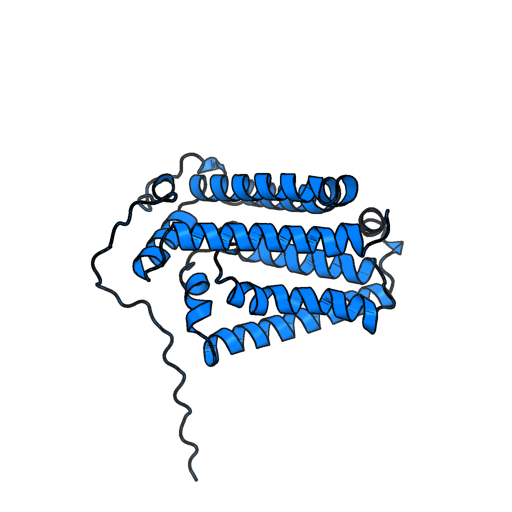M 653 O O . ALA A 1 89 ? 19.560 4.801 -5.543 1.00 93.56 89 ALA A O 1
ATOM 654 N N . SER A 1 90 ? 17.494 4.447 -6.373 1.00 88.94 90 SER A N 1
ATOM 655 C CA . SER A 1 90 ? 17.718 3.089 -6.859 1.00 88.94 90 SER A CA 1
ATOM 656 C C . SER A 1 90 ? 17.781 3.005 -8.389 1.00 88.94 90 SER A C 1
ATOM 658 O O . SER A 1 90 ? 17.234 3.836 -9.118 1.00 88.94 90 SER A O 1
ATOM 660 N N . ASN A 1 91 ? 18.478 1.983 -8.892 1.00 90.94 91 ASN A N 1
ATOM 661 C CA . ASN A 1 91 ? 18.438 1.578 -10.299 1.00 90.94 91 ASN A CA 1
ATOM 662 C C . ASN A 1 91 ? 17.362 0.509 -10.569 1.00 90.94 91 ASN A C 1
ATOM 664 O O . ASN A 1 91 ? 16.985 0.317 -11.728 1.00 90.94 91 ASN A O 1
ATOM 668 N N . SER A 1 92 ? 16.844 -0.147 -9.526 1.00 91.94 92 SER A N 1
ATOM 669 C CA . SER A 1 92 ? 15.862 -1.235 -9.606 1.00 91.94 92 SER A CA 1
ATOM 670 C C . SER A 1 92 ? 14.547 -0.774 -10.230 1.00 91.94 92 SER A C 1
ATOM 672 O O . SER A 1 92 ? 14.027 -1.436 -11.126 1.00 91.94 92 SER A O 1
ATOM 674 N N . PHE A 1 93 ? 14.049 0.413 -9.863 1.00 93.25 93 PHE A N 1
ATOM 675 C CA . PHE A 1 93 ? 12.852 0.971 -10.495 1.00 93.25 93 PHE A CA 1
ATOM 676 C C . PHE A 1 93 ? 13.065 1.203 -12.006 1.00 93.25 93 PHE A C 1
ATOM 678 O O . PHE A 1 93 ? 12.264 0.761 -12.830 1.00 93.25 93 PHE A O 1
ATOM 685 N N . GLY A 1 94 ? 14.193 1.794 -12.410 1.00 93.56 94 GLY A N 1
ATOM 686 C CA . GLY A 1 94 ? 14.526 1.965 -13.830 1.00 93.56 94 GLY A CA 1
ATOM 687 C C . GLY A 1 94 ? 14.716 0.643 -14.594 1.00 93.56 94 GLY A C 1
ATOM 688 O O . GLY A 1 94 ? 14.522 0.590 -15.810 1.00 93.56 94 GLY A O 1
ATOM 689 N N . GLU A 1 95 ? 15.109 -0.437 -13.916 1.00 92.94 95 GLU A N 1
ATOM 690 C CA . GLU A 1 95 ? 15.152 -1.791 -14.485 1.00 92.94 95 GLU A CA 1
ATOM 691 C C . GLU A 1 95 ? 13.745 -2.372 -14.673 1.00 92.94 95 GLU A C 1
ATOM 693 O O . GLU A 1 95 ? 13.430 -2.845 -15.764 1.00 92.94 95 GLU A O 1
ATOM 698 N N . ASN A 1 96 ? 12.865 -2.236 -13.679 1.00 94.56 96 ASN A N 1
ATOM 699 C CA . ASN A 1 96 ? 11.460 -2.635 -13.790 1.00 94.56 96 ASN A CA 1
ATOM 700 C C . ASN A 1 96 ? 10.750 -1.919 -14.945 1.00 94.56 96 ASN A C 1
ATOM 702 O O . ASN A 1 96 ? 10.053 -2.562 -15.725 1.00 94.56 96 ASN A O 1
ATOM 706 N N . VAL A 1 97 ? 10.970 -0.609 -15.119 1.00 94.88 97 VAL A N 1
ATOM 707 C CA . VAL A 1 97 ? 10.404 0.151 -16.250 1.00 94.88 97 VAL A CA 1
ATOM 708 C C . VAL A 1 97 ? 10.884 -0.402 -17.592 1.00 94.88 97 VAL A C 1
ATOM 710 O O . VAL A 1 97 ? 10.082 -0.549 -18.515 1.00 94.88 97 VAL A O 1
ATOM 713 N N . ARG A 1 98 ? 12.169 -0.758 -17.721 1.00 93.56 98 ARG A N 1
ATOM 714 C CA . ARG A 1 98 ? 12.680 -1.401 -18.943 1.00 93.56 98 ARG A CA 1
ATOM 715 C C . ARG A 1 98 ? 11.957 -2.721 -19.209 1.00 93.56 98 ARG A C 1
ATOM 717 O O . ARG A 1 98 ? 11.498 -2.935 -20.329 1.00 93.56 98 ARG A O 1
ATOM 724 N N . THR A 1 99 ? 11.801 -3.564 -18.192 1.00 94.06 99 THR A N 1
ATOM 725 C CA . THR A 1 99 ? 11.073 -4.838 -18.301 1.00 94.06 99 THR A CA 1
ATOM 726 C C . THR A 1 99 ? 9.606 -4.629 -18.688 1.00 94.06 99 THR A C 1
ATOM 728 O O . THR A 1 99 ? 9.110 -5.309 -19.585 1.00 94.06 99 THR A O 1
ATOM 731 N N . LEU A 1 100 ? 8.924 -3.648 -18.095 1.00 94.88 100 LEU A N 1
ATOM 732 C CA . LEU A 1 100 ? 7.544 -3.279 -18.433 1.00 94.88 100 LEU A CA 1
ATOM 733 C C . LEU A 1 100 ? 7.410 -2.846 -19.900 1.00 94.88 100 LEU A C 1
ATOM 735 O O . LEU A 1 100 ? 6.549 -3.364 -20.613 1.00 94.88 100 LEU A O 1
ATOM 739 N N . ARG A 1 101 ? 8.301 -1.969 -20.386 1.00 94.31 101 ARG A N 1
ATOM 740 C CA . ARG A 1 101 ? 8.328 -1.542 -21.799 1.00 94.31 101 ARG A CA 1
ATOM 741 C C . ARG A 1 101 ? 8.550 -2.718 -22.745 1.00 94.31 101 ARG A C 1
ATOM 743 O O . ARG A 1 101 ? 7.872 -2.823 -23.765 1.00 94.31 101 ARG A O 1
ATOM 750 N N . HIS A 1 102 ? 9.462 -3.628 -22.398 1.00 91.62 102 HIS A N 1
ATOM 751 C CA . HIS A 1 102 ? 9.705 -4.845 -23.178 1.00 91.62 102 HIS A CA 1
ATOM 752 C C . HIS A 1 102 ? 8.473 -5.752 -23.279 1.00 91.62 102 HIS A C 1
ATOM 754 O O . HIS A 1 102 ? 8.313 -6.433 -24.289 1.00 91.62 102 HIS A O 1
ATOM 760 N N . ASN A 1 103 ? 7.586 -5.723 -22.283 1.00 91.56 103 ASN A N 1
ATOM 761 C CA . ASN A 1 103 ? 6.328 -6.470 -22.277 1.00 91.56 103 ASN A CA 1
ATOM 762 C C . ASN A 1 103 ? 5.131 -5.652 -22.804 1.00 91.56 103 ASN A C 1
ATOM 764 O O . ASN A 1 103 ? 3.985 -6.066 -22.664 1.00 91.56 103 ASN A O 1
ATOM 768 N N . GLY A 1 104 ? 5.383 -4.506 -23.448 1.00 92.31 104 GLY A N 1
ATOM 769 C CA . GLY A 1 104 ? 4.364 -3.720 -24.148 1.00 92.31 104 GLY A CA 1
ATOM 770 C C . GLY A 1 104 ? 3.609 -2.706 -23.287 1.00 92.31 104 GLY A C 1
ATOM 771 O O . GLY A 1 104 ? 2.686 -2.062 -23.790 1.00 92.31 104 GLY A O 1
ATOM 772 N N . PHE A 1 105 ? 3.990 -2.512 -22.021 1.00 94.50 105 PHE A N 1
ATOM 773 C CA . PHE A 1 105 ? 3.395 -1.471 -21.185 1.00 94.50 105 PHE A CA 1
ATOM 774 C C . PHE A 1 105 ? 4.015 -0.108 -21.490 1.00 94.50 105 PHE A C 1
ATOM 776 O O . PHE A 1 105 ? 5.233 0.064 -21.453 1.00 94.50 105 PHE A O 1
ATOM 783 N N . SER A 1 106 ? 3.166 0.886 -21.759 1.00 94.69 106 SER A N 1
ATOM 784 C CA . SER A 1 106 ? 3.618 2.272 -21.884 1.00 94.69 106 SER A CA 1
ATOM 785 C C . SER A 1 106 ? 3.878 2.889 -20.508 1.00 94.69 106 SER A C 1
ATOM 787 O O . SER A 1 106 ? 3.176 2.583 -19.542 1.00 94.69 106 SER A O 1
ATOM 789 N N . ASP A 1 107 ? 4.816 3.832 -20.429 1.00 95.31 107 ASP A N 1
ATOM 790 C CA . ASP A 1 107 ? 5.068 4.605 -19.209 1.00 95.31 107 ASP A CA 1
ATOM 791 C C . ASP A 1 107 ? 3.806 5.274 -18.652 1.00 95.31 107 ASP A C 1
ATOM 793 O O . ASP A 1 107 ? 3.608 5.318 -17.444 1.00 95.31 107 ASP A O 1
ATOM 797 N N . TRP A 1 108 ? 2.929 5.781 -19.523 1.00 94.88 108 TRP A N 1
ATOM 798 C CA . TRP A 1 108 ? 1.681 6.421 -19.102 1.00 94.88 108 TRP A CA 1
ATOM 799 C C . TRP A 1 108 ? 0.714 5.431 -18.460 1.00 94.88 108 TRP A C 1
ATOM 801 O O . TRP A 1 108 ? 0.015 5.785 -17.511 1.00 94.88 108 TRP A O 1
ATOM 811 N N . THR A 1 109 ? 0.689 4.189 -18.944 1.00 94.75 109 THR A N 1
ATOM 812 C CA . THR A 1 109 ? -0.091 3.106 -18.340 1.00 94.75 109 THR A CA 1
ATOM 813 C C . THR A 1 109 ? 0.441 2.777 -16.947 1.00 94.75 109 THR A C 1
ATOM 815 O O . THR A 1 109 ? -0.341 2.723 -16.003 1.00 94.75 109 THR A O 1
ATOM 818 N N . VAL A 1 110 ? 1.762 2.642 -16.801 1.00 95.69 110 VAL A N 1
ATOM 819 C CA . VAL A 1 110 ? 2.414 2.382 -15.506 1.00 95.69 110 VAL A CA 1
ATOM 820 C C . VAL A 1 110 ? 2.188 3.546 -14.536 1.00 95.69 110 VAL A C 1
ATOM 822 O O . VAL A 1 110 ? 1.779 3.332 -13.401 1.00 95.69 110 VAL A O 1
ATOM 825 N N . LEU A 1 111 ? 2.352 4.792 -14.987 1.00 95.81 111 LEU A N 1
ATOM 826 C CA . LEU A 1 111 ? 2.097 5.979 -14.170 1.00 95.81 111 LEU A CA 1
ATOM 827 C C . LEU A 1 111 ? 0.629 6.065 -13.725 1.00 95.81 111 LEU A C 1
ATOM 829 O O . LEU A 1 111 ? 0.354 6.433 -12.586 1.00 95.81 111 LEU A O 1
ATOM 833 N N . SER A 1 112 ? -0.311 5.704 -14.603 1.00 95.38 112 SER A N 1
ATOM 834 C CA . SER A 1 112 ? -1.741 5.668 -14.272 1.00 95.38 112 SER A CA 1
ATOM 835 C C . SER A 1 112 ? -2.056 4.593 -13.231 1.00 95.38 112 SER A C 1
ATOM 837 O O . SER A 1 112 ? -2.829 4.857 -12.313 1.00 95.38 112 SER A O 1
ATOM 839 N N . ALA A 1 113 ? -1.436 3.414 -13.339 1.00 95.62 113 ALA A N 1
ATOM 840 C CA . ALA A 1 113 ? -1.533 2.354 -12.338 1.00 95.62 113 ALA A CA 1
ATOM 841 C C . ALA A 1 113 ? -1.000 2.814 -10.973 1.00 95.62 113 ALA A C 1
ATOM 843 O O . ALA A 1 113 ? -1.711 2.711 -9.976 1.00 95.62 113 ALA A O 1
ATOM 844 N N . MET A 1 114 ? 0.186 3.432 -10.944 1.00 97.00 114 MET A N 1
ATOM 845 C CA . MET A 1 114 ? 0.765 3.986 -9.715 1.00 97.00 114 MET A CA 1
ATOM 846 C C . MET A 1 114 ? -0.127 5.059 -9.089 1.00 97.00 114 MET A C 1
ATOM 848 O O . MET A 1 114 ? -0.377 5.034 -7.886 1.00 97.00 1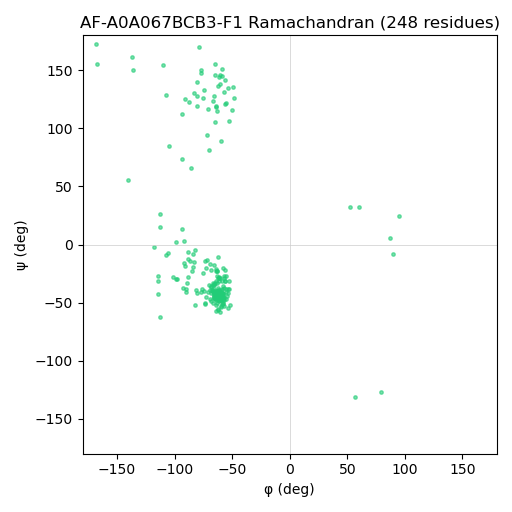14 MET A O 1
ATOM 852 N N . ALA A 1 115 ? -0.642 5.989 -9.896 1.00 96.38 115 ALA A N 1
ATOM 853 C CA . ALA A 1 115 ? -1.551 7.026 -9.422 1.00 96.38 115 ALA A CA 1
ATOM 854 C C . ALA A 1 115 ? -2.848 6.426 -8.858 1.00 96.38 115 ALA A C 1
ATOM 856 O O . ALA A 1 115 ? -3.318 6.860 -7.808 1.00 96.38 115 ALA A O 1
ATOM 857 N N . PHE A 1 116 ? -3.405 5.409 -9.521 1.00 95.94 116 PHE A N 1
ATOM 858 C CA . PHE A 1 116 ? -4.584 4.698 -9.038 1.00 95.94 116 PHE A CA 1
ATOM 859 C C . PHE A 1 116 ? -4.311 3.988 -7.708 1.00 95.94 116 PHE A C 1
ATOM 861 O O . PHE A 1 116 ? -5.106 4.131 -6.782 1.00 95.94 116 PHE A O 1
ATOM 868 N N . ALA A 1 117 ? -3.182 3.285 -7.585 1.00 95.31 117 ALA A N 1
ATOM 869 C CA . ALA A 1 117 ? -2.784 2.603 -6.357 1.00 95.31 117 ALA A CA 1
ATOM 870 C C . ALA A 1 117 ? -2.625 3.582 -5.183 1.00 95.31 117 ALA A C 1
ATOM 872 O O . ALA A 1 117 ? -3.159 3.333 -4.102 1.00 95.31 117 ALA A O 1
ATOM 873 N N . ILE A 1 118 ? -1.972 4.729 -5.413 1.00 95.88 118 ILE A N 1
ATOM 874 C CA . ILE A 1 118 ? -1.832 5.798 -4.412 1.00 95.88 118 ILE A CA 1
ATOM 875 C C . ILE A 1 118 ? -3.209 6.313 -3.983 1.00 95.88 118 ILE A C 1
ATOM 877 O O . ILE A 1 118 ? -3.519 6.324 -2.794 1.00 95.88 118 ILE A O 1
ATOM 881 N N . VAL A 1 119 ? -4.057 6.711 -4.938 1.00 95.19 119 VAL A N 1
ATOM 882 C CA . VAL A 1 119 ? -5.382 7.273 -4.631 1.00 95.19 119 VAL A CA 1
ATOM 883 C C . VAL A 1 119 ? -6.247 6.259 -3.890 1.00 95.19 119 VAL A C 1
ATOM 885 O O . VAL A 1 119 ? -6.882 6.611 -2.899 1.00 95.19 119 VAL A O 1
ATOM 888 N N . LEU A 1 120 ? -6.268 5.004 -4.339 1.00 93.81 120 LEU A N 1
ATOM 889 C CA . LEU A 1 120 ? -7.046 3.955 -3.692 1.00 93.81 120 LEU A CA 1
ATOM 890 C C . LEU A 1 120 ? -6.541 3.685 -2.269 1.00 93.81 120 LEU A C 1
ATOM 892 O O . LEU A 1 120 ? -7.354 3.578 -1.353 1.00 93.81 120 LEU A O 1
ATOM 896 N N . GLY A 1 121 ? -5.222 3.638 -2.069 1.00 93.69 121 GLY A N 1
ATOM 897 C CA . GLY A 1 121 ? -4.615 3.499 -0.747 1.00 93.69 121 GLY A CA 1
ATOM 898 C C . GLY A 1 121 ? -5.026 4.625 0.203 1.00 93.69 121 GLY A C 1
ATOM 899 O O . GLY A 1 121 ? -5.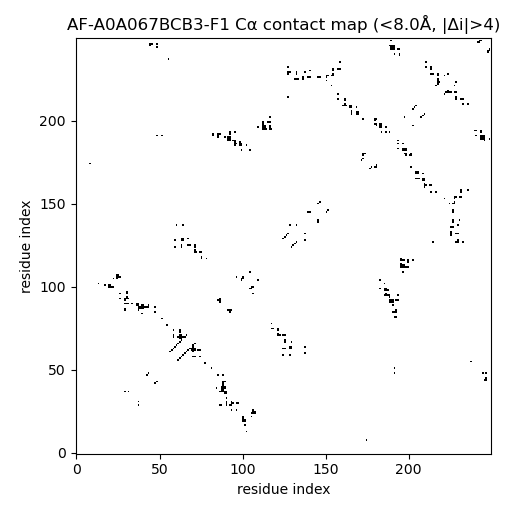456 4.362 1.325 1.00 93.69 121 GLY A O 1
ATOM 900 N N . GLU A 1 122 ? -4.991 5.876 -0.259 1.00 95.50 122 GLU A N 1
ATOM 901 C CA . GLU A 1 122 ? -5.407 7.020 0.557 1.00 95.50 122 GLU A CA 1
ATOM 902 C C . GLU A 1 122 ? -6.913 7.043 0.840 1.00 95.50 122 GLU A C 1
ATOM 904 O O . GLU A 1 122 ? -7.330 7.369 1.952 1.00 95.50 122 GLU A O 1
ATOM 909 N N . VAL A 1 123 ? -7.749 6.640 -0.122 1.00 94.94 123 VAL A N 1
ATOM 910 C CA . VAL A 1 123 ? -9.192 6.463 0.110 1.00 94.94 123 VAL A CA 1
ATOM 911 C C . VAL A 1 123 ? -9.427 5.428 1.208 1.00 94.94 123 VAL A C 1
ATOM 913 O O . VAL A 1 123 ? -10.221 5.676 2.117 1.00 94.94 123 VAL A O 1
ATOM 916 N N . MET A 1 124 ? -8.716 4.300 1.171 1.00 94.56 124 MET A N 1
ATOM 917 C CA . MET A 1 124 ? -8.819 3.268 2.204 1.00 94.56 124 MET A CA 1
ATOM 918 C C . MET A 1 124 ? -8.333 3.765 3.567 1.00 94.56 124 MET A C 1
ATOM 920 O O . MET A 1 124 ? -9.005 3.514 4.568 1.00 94.56 124 MET A O 1
ATOM 924 N N . ASN A 1 125 ? -7.238 4.531 3.614 1.00 95.25 125 ASN A N 1
ATOM 925 C CA . ASN A 1 125 ? -6.775 5.169 4.846 1.00 95.25 125 ASN A CA 1
ATOM 926 C C . ASN A 1 125 ? -7.846 6.096 5.430 1.00 95.25 125 ASN A C 1
ATOM 928 O O . ASN A 1 125 ? -8.142 6.004 6.616 1.00 95.25 125 ASN A O 1
ATOM 932 N N . VAL A 1 126 ? -8.470 6.952 4.616 1.00 96.38 126 VAL A N 1
ATOM 933 C CA . VAL A 1 126 ? -9.549 7.845 5.073 1.00 96.38 126 VAL A CA 1
ATOM 934 C C . VAL A 1 126 ? -10.746 7.049 5.583 1.00 96.38 126 VAL A C 1
ATOM 936 O O . VAL A 1 126 ? -11.264 7.339 6.661 1.00 96.38 126 VAL A O 1
ATOM 939 N N . VAL A 1 127 ? -11.184 6.025 4.848 1.00 96.00 127 VAL A N 1
ATOM 940 C CA . VAL A 1 127 ? -12.291 5.167 5.285 1.00 96.00 127 VAL A CA 1
ATOM 941 C C . VAL A 1 127 ? -11.980 4.555 6.649 1.00 96.00 127 VAL A C 1
ATOM 943 O O . VAL A 1 127 ? -12.763 4.723 7.577 1.00 96.00 127 VAL A O 1
ATOM 946 N N . VAL A 1 128 ? -10.834 3.899 6.807 1.00 96.75 128 VAL A N 1
ATOM 947 C CA . VAL A 1 128 ? -10.522 3.164 8.036 1.00 96.75 128 VAL A CA 1
ATOM 948 C C . VAL A 1 128 ? -10.181 4.097 9.199 1.00 96.75 128 VAL A C 1
ATOM 950 O O . VAL A 1 128 ? -10.763 3.975 10.274 1.00 96.75 128 VAL A O 1
ATOM 953 N N . ILE A 1 129 ? -9.257 5.033 8.995 1.00 96.00 129 ILE A N 1
ATOM 954 C CA . ILE A 1 129 ? -8.684 5.852 10.069 1.00 96.00 129 ILE A CA 1
ATOM 955 C C . ILE A 1 129 ? -9.609 7.006 10.453 1.00 96.00 129 ILE A C 1
ATOM 957 O O . ILE A 1 129 ? -9.757 7.290 11.635 1.00 96.00 129 ILE A O 1
ATOM 961 N N . GLN A 1 130 ? -10.225 7.682 9.481 1.00 93.81 130 GLN A N 1
ATOM 962 C CA . GLN A 1 130 ? -11.051 8.855 9.773 1.00 93.81 130 GLN A CA 1
ATOM 963 C C . GLN A 1 130 ? -12.518 8.488 10.019 1.00 93.81 130 GLN A C 1
ATOM 965 O O . GLN A 1 130 ? -13.152 9.076 10.893 1.00 93.81 130 GLN A O 1
ATOM 970 N N . ASN A 1 131 ? -13.081 7.564 9.232 1.00 94.44 131 ASN A N 1
ATOM 971 C CA . ASN A 1 131 ? -14.529 7.323 9.247 1.00 94.44 131 ASN A CA 1
ATOM 972 C C . ASN A 1 131 ? -14.954 6.135 10.116 1.00 94.44 131 ASN A C 1
ATOM 974 O O . ASN A 1 131 ? -16.073 6.145 10.627 1.00 94.44 131 ASN A O 1
ATOM 978 N N . LEU A 1 132 ? -14.107 5.112 10.264 1.00 96.31 132 LEU A N 1
ATOM 979 C CA . LEU A 1 132 ? -14.443 3.903 11.027 1.00 96.31 132 LEU A CA 1
ATOM 980 C C . LEU A 1 132 ? -13.823 3.872 12.426 1.00 96.31 132 LEU A C 1
ATOM 982 O O . LEU A 1 132 ? -14.402 3.277 13.331 1.00 96.31 132 LEU A O 1
ATOM 986 N N . ALA A 1 133 ? -12.681 4.524 12.634 1.00 94.19 133 ALA A N 1
ATOM 987 C CA . ALA A 1 133 ? -12.071 4.628 13.951 1.00 94.19 133 ALA A CA 1
ATOM 988 C C . ALA A 1 133 ? -12.553 5.888 14.700 1.00 94.19 133 ALA A C 1
ATOM 990 O O . ALA A 1 133 ? -12.400 7.001 14.197 1.00 94.19 133 ALA A O 1
ATOM 991 N N . PRO A 1 134 ? -13.100 5.759 15.925 1.00 91.75 134 PRO A N 1
ATOM 992 C CA . PRO A 1 134 ? -13.419 6.909 16.766 1.00 91.75 134 PRO A CA 1
ATOM 993 C C . PRO A 1 134 ? -12.187 7.774 17.068 1.00 91.75 134 PRO A C 1
ATOM 995 O O . PRO A 1 134 ? -11.072 7.260 17.185 1.00 91.75 134 PRO A O 1
ATOM 998 N N . ALA A 1 135 ? -12.394 9.075 17.290 1.00 90.06 135 ALA A N 1
ATOM 999 C CA . ALA A 1 135 ? -11.325 9.987 17.699 1.00 90.06 135 ALA A CA 1
ATOM 1000 C C . ALA A 1 135 ? -10.593 9.470 18.953 1.00 90.06 135 ALA A C 1
ATOM 1002 O O . ALA A 1 135 ? -11.231 9.033 19.913 1.00 90.06 135 ALA A O 1
ATOM 1003 N N . GLY A 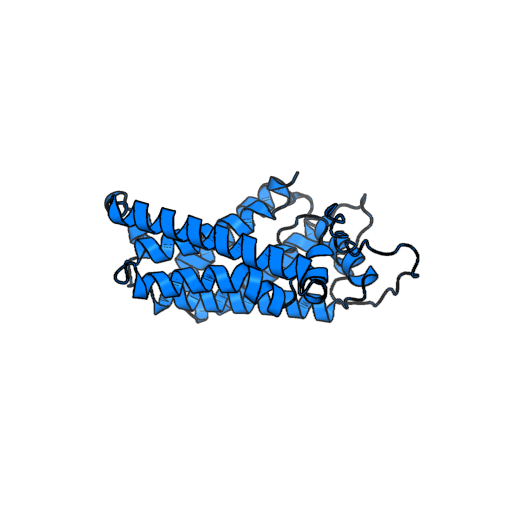1 136 ? -9.259 9.521 18.951 1.00 91.06 136 GLY A N 1
ATOM 1004 C CA . GLY A 1 136 ? -8.432 8.980 20.035 1.00 91.06 136 GLY A CA 1
ATOM 1005 C C . GLY A 1 136 ? -8.028 7.508 19.864 1.00 91.06 136 GLY A C 1
ATOM 1006 O O . GLY A 1 136 ? -7.232 6.999 20.656 1.00 91.06 136 GLY A O 1
ATOM 1007 N N . SER A 1 137 ? -8.574 6.795 18.868 1.00 94.94 137 SER A N 1
ATOM 1008 C CA . SER A 1 137 ? -8.309 5.357 18.701 1.00 94.94 137 SER A CA 1
ATOM 1009 C C . SER A 1 137 ? -6.880 5.059 18.252 1.00 94.94 137 SER A C 1
ATOM 1011 O O . SER A 1 137 ? -6.313 4.061 18.690 1.00 94.94 137 SER A O 1
ATOM 1013 N N . LEU A 1 138 ? -6.275 5.914 17.418 1.00 94.19 138 LEU A N 1
ATOM 1014 C CA . LEU A 1 138 ? -4.880 5.748 16.997 1.00 94.19 138 LEU A CA 1
ATOM 1015 C C . LEU A 1 138 ? -3.908 5.962 18.161 1.00 94.19 138 LEU A C 1
ATOM 1017 O O . LEU A 1 138 ? -2.942 5.218 18.310 1.00 94.19 138 LEU A O 1
ATOM 1021 N N . GLU A 1 139 ? -4.182 6.936 19.023 1.00 93.50 139 GLU A N 1
ATOM 1022 C CA . GLU A 1 139 ? -3.418 7.196 20.240 1.00 93.50 139 GLU A CA 1
ATOM 1023 C C . GLU A 1 139 ? -3.556 6.033 21.233 1.00 93.50 139 GLU A C 1
ATOM 1025 O O . GLU A 1 139 ? -2.580 5.627 21.868 1.00 93.50 139 GLU A O 1
ATOM 1030 N N . ALA A 1 140 ? -4.752 5.444 21.327 1.00 94.06 140 ALA A N 1
ATOM 1031 C CA . ALA A 1 140 ? -5.014 4.291 22.183 1.00 94.06 140 ALA A CA 1
ATOM 1032 C C . ALA A 1 140 ? -4.203 3.045 21.786 1.00 94.06 140 ALA A C 1
ATOM 1034 O O . ALA A 1 140 ? -3.940 2.206 22.654 1.00 94.06 140 ALA A O 1
ATOM 1035 N N . LEU A 1 141 ? -3.741 2.933 20.532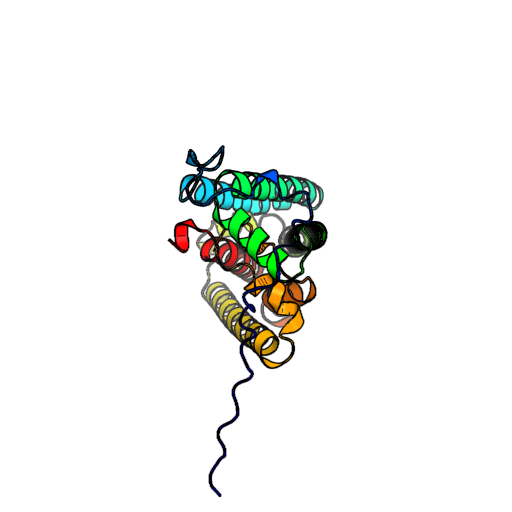 1.00 95.88 141 LEU A N 1
ATOM 1036 C CA . LEU A 1 141 ? -2.877 1.828 20.090 1.00 95.88 141 LEU A CA 1
ATOM 1037 C C . LEU A 1 141 ? -1.528 1.795 20.818 1.00 95.88 141 LEU A C 1
ATOM 1039 O O . LEU A 1 141 ? -0.903 0.739 20.897 1.00 95.88 141 LEU A O 1
ATOM 1043 N N . PHE A 1 142 ? -1.080 2.924 21.372 1.00 95.00 142 PHE A N 1
ATOM 1044 C CA . PHE A 1 142 ? 0.155 2.996 22.156 1.00 95.00 142 PHE A CA 1
ATOM 1045 C C . PHE A 1 142 ? -0.044 2.604 23.623 1.00 95.00 142 PHE A C 1
ATOM 1047 O O . PHE A 1 142 ? 0.935 2.458 24.355 1.00 95.00 142 PHE A O 1
ATOM 1054 N N . SER A 1 143 ? -1.289 2.414 24.070 1.00 96.31 143 SER A N 1
ATOM 1055 C CA . SER A 1 143 ? -1.569 1.952 25.426 1.00 96.31 143 SER A CA 1
ATOM 1056 C C . SER A 1 143 ? -1.576 0.422 25.488 1.00 96.31 143 SER A C 1
ATOM 1058 O O . SER A 1 143 ? -2.408 -0.213 24.835 1.00 96.31 143 SER A O 1
ATOM 1060 N N . PRO A 1 144 ? -0.744 -0.210 26.340 1.00 94.75 144 PRO A N 1
ATOM 1061 C CA . PRO A 1 144 ? -0.776 -1.660 26.532 1.00 94.75 144 PRO A CA 1
ATOM 1062 C C . PRO A 1 144 ? -2.146 -2.188 26.981 1.00 94.75 144 PRO A C 1
ATOM 1064 O O . PRO A 1 144 ? -2.487 -3.333 26.699 1.00 94.75 144 PRO A O 1
ATOM 1067 N N . SER A 1 145 ? -2.950 -1.358 27.656 1.00 96.06 145 SER A N 1
ATOM 1068 C CA . SER A 1 145 ? -4.283 -1.736 28.148 1.00 96.06 145 SER A CA 1
ATOM 1069 C C . SER A 1 145 ? -5.277 -2.076 27.035 1.00 96.06 145 SER A C 1
ATOM 1071 O O . SER A 1 145 ? -6.255 -2.773 27.286 1.00 96.06 145 SER A O 1
ATOM 1073 N N . THR A 1 146 ? -5.038 -1.581 25.821 1.00 96.25 146 THR A N 1
ATOM 1074 C CA . THR A 1 146 ? -5.885 -1.796 24.642 1.00 96.25 146 THR A CA 1
ATOM 1075 C C . THR A 1 146 ? -5.750 -3.234 24.099 1.00 96.25 146 THR A C 1
ATOM 1077 O O . THR A 1 146 ? -6.650 -3.767 23.445 1.00 96.25 146 THR A O 1
ATOM 1080 N N . TYR A 1 147 ? -4.656 -3.923 24.438 1.00 97.44 147 TYR A N 1
ATOM 1081 C CA . TYR A 1 147 ? -4.348 -5.283 23.987 1.00 97.44 147 TYR A CA 1
ATOM 1082 C C . TYR A 1 147 ? -4.834 -6.336 24.989 1.00 97.44 147 TYR A C 1
ATOM 1084 O O . TYR A 1 147 ? -4.066 -6.963 25.722 1.00 97.44 147 TYR A O 1
ATOM 1092 N N . THR A 1 148 ? -6.148 -6.534 25.027 1.00 98.00 148 THR A N 1
ATOM 1093 C CA . THR A 1 148 ? -6.785 -7.611 25.789 1.00 98.00 148 THR A CA 1
ATOM 1094 C C . THR A 1 148 ? -6.679 -8.947 25.047 1.00 98.00 148 THR A C 1
ATOM 1096 O O . THR A 1 148 ? -6.346 -9.009 23.865 1.00 98.00 148 THR A O 1
ATOM 1099 N N . ARG A 1 149 ? -7.024 -10.058 25.713 1.00 98.12 149 ARG A N 1
ATOM 1100 C CA . ARG A 1 149 ? -7.098 -11.372 25.044 1.00 98.12 149 ARG A CA 1
ATOM 1101 C C . ARG A 1 149 ? -8.070 -11.369 23.862 1.00 98.12 149 ARG A C 1
ATOM 1103 O O . ARG A 1 149 ? -7.803 -12.035 22.870 1.00 98.12 149 ARG A O 1
ATOM 1110 N N . TYR A 1 150 ? -9.172 -10.627 23.980 1.00 98.06 150 TYR A N 1
ATOM 1111 C CA . TYR A 1 150 ? -10.166 -10.495 22.921 1.00 98.06 150 TYR A CA 1
ATOM 1112 C C . TYR A 1 150 ? -9.592 -9.749 21.711 1.00 98.06 150 TYR A C 1
ATOM 1114 O O . TYR A 1 150 ? -9.637 -10.275 20.602 1.00 98.06 150 TYR A O 1
ATOM 1122 N N . THR A 1 151 ? -8.964 -8.585 21.922 1.00 98.19 151 THR A N 1
ATOM 1123 C CA . THR A 1 151 ? -8.403 -7.799 20.812 1.00 98.19 151 THR A CA 1
ATOM 1124 C C . THR A 1 151 ? -7.237 -8.514 20.137 1.00 98.19 151 THR A C 1
ATOM 1126 O O . THR A 1 151 ? -7.191 -8.581 18.912 1.00 98.19 151 THR A O 1
ATOM 1129 N N . LEU A 1 152 ? -6.351 -9.162 20.900 1.00 98.31 152 LEU A N 1
ATOM 1130 C CA . LEU A 1 152 ? -5.265 -9.979 20.342 1.00 98.31 152 LEU A CA 1
ATOM 1131 C C . LEU A 1 152 ? -5.781 -11.163 19.510 1.00 98.31 152 LEU A C 1
ATOM 1133 O O . LEU A 1 152 ? -5.234 -11.455 18.444 1.00 98.31 152 LEU A O 1
ATOM 1137 N N . PHE A 1 153 ? -6.841 -11.832 19.973 1.00 98.44 153 PHE A N 1
ATOM 1138 C CA . PHE A 1 153 ? -7.479 -12.914 19.224 1.00 98.44 153 PHE A CA 1
ATOM 1139 C C . PHE A 1 153 ? -8.105 -12.406 17.919 1.00 98.44 153 PHE A C 1
ATOM 1141 O O . PHE A 1 153 ? -7.889 -13.013 16.869 1.00 98.44 153 PHE A O 1
ATOM 1148 N N . GLY A 1 154 ? -8.817 -11.277 17.964 1.00 98.50 154 GLY A N 1
ATOM 1149 C CA . GLY A 1 154 ? -9.415 -10.661 16.779 1.00 98.50 154 GLY A CA 1
ATOM 1150 C C . GLY A 1 154 ? -8.380 -10.229 15.741 1.00 98.50 154 GLY A C 1
ATOM 1151 O O . GLY A 1 154 ? -8.524 -10.553 14.563 1.00 98.50 154 GLY A O 1
ATOM 1152 N N . ILE A 1 155 ? -7.291 -9.585 16.179 1.00 98.44 155 ILE A N 1
ATOM 1153 C CA . ILE A 1 155 ? -6.171 -9.182 15.311 1.00 98.44 155 ILE A CA 1
ATOM 1154 C C . ILE A 1 155 ? -5.560 -10.407 14.627 1.00 98.44 155 ILE A C 1
ATOM 1156 O O . ILE A 1 155 ? -5.446 -10.448 13.405 1.00 98.44 155 ILE A O 1
ATOM 1160 N N . THR A 1 156 ? -5.216 -11.438 15.403 1.00 98.25 156 THR A N 1
ATOM 1161 C CA . THR A 1 156 ? -4.587 -12.656 14.865 1.00 98.25 156 THR A CA 1
ATOM 1162 C C . THR A 1 156 ? -5.515 -13.377 13.885 1.00 98.25 156 THR A C 1
ATOM 1164 O O . THR A 1 156 ? -5.071 -13.845 12.838 1.00 98.25 156 THR A O 1
ATOM 1167 N N . THR A 1 157 ? -6.814 -13.429 14.194 1.00 98.38 157 THR A N 1
ATOM 1168 C CA . THR A 1 157 ? -7.827 -14.037 13.321 1.00 98.38 157 THR A CA 1
ATOM 1169 C C . THR A 1 157 ? -7.960 -13.269 12.011 1.00 98.38 157 THR A C 1
ATOM 1171 O O . THR A 1 157 ? -7.957 -13.884 10.948 1.00 98.38 157 THR A O 1
ATOM 1174 N N . ASN A 1 158 ? -8.031 -11.935 12.057 1.00 98.19 158 ASN A N 1
ATOM 1175 C CA . ASN A 1 158 ? -8.075 -11.137 10.838 1.00 98.19 158 ASN A CA 1
ATOM 1176 C C . ASN A 1 158 ? -6.811 -11.313 9.994 1.00 98.19 158 ASN A C 1
ATOM 1178 O O . ASN A 1 158 ? -6.940 -11.496 8.791 1.00 98.19 158 ASN A O 1
ATOM 1182 N N . ILE A 1 159 ? -5.617 -11.305 10.598 1.00 97.00 159 ILE A N 1
ATOM 1183 C CA . ILE A 1 159 ? -4.359 -11.532 9.868 1.00 97.00 159 ILE A CA 1
ATOM 1184 C C . ILE A 1 159 ? -4.388 -12.894 9.162 1.00 97.00 159 ILE A C 1
ATOM 1186 O O . ILE A 1 159 ? -4.066 -12.972 7.981 1.00 97.00 159 ILE A O 1
ATOM 1190 N N . ALA A 1 160 ? -4.840 -13.952 9.842 1.00 97.50 160 ALA A N 1
ATOM 1191 C CA . ALA A 1 160 ? -4.955 -15.276 9.233 1.00 97.50 160 ALA A CA 1
ATOM 1192 C C . ALA A 1 160 ? -5.948 -15.301 8.056 1.00 97.50 160 ALA A C 1
ATOM 1194 O O . ALA A 1 160 ? -5.663 -15.904 7.025 1.00 97.50 160 ALA A O 1
ATOM 1195 N N . ILE A 1 161 ? -7.102 -14.636 8.182 1.00 97.81 161 ILE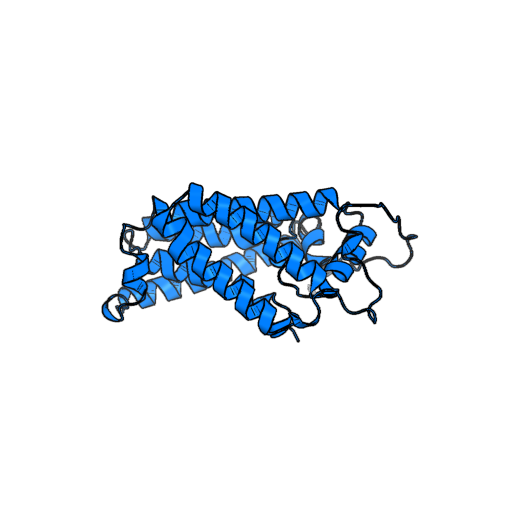 A N 1
ATOM 1196 C CA . ILE A 1 161 ? -8.094 -14.548 7.098 1.00 97.81 161 ILE A CA 1
ATOM 1197 C C . ILE A 1 161 ? -7.539 -13.747 5.915 1.00 97.81 161 ILE A C 1
ATOM 1199 O O . ILE A 1 161 ? -7.702 -14.168 4.772 1.00 97.81 161 ILE A O 1
ATOM 1203 N N . VAL A 1 162 ? -6.885 -12.612 6.181 1.00 96.75 162 VAL A N 1
ATOM 1204 C CA . VAL A 1 162 ? -6.244 -11.774 5.159 1.00 96.75 162 VAL A CA 1
ATOM 1205 C C . VAL A 1 162 ? -5.209 -12.584 4.387 1.00 96.75 162 VAL A C 1
ATOM 1207 O O . VAL A 1 162 ? -5.255 -12.574 3.165 1.00 96.75 162 VAL A O 1
ATOM 1210 N N . GLU A 1 163 ? -4.340 -13.326 5.075 1.00 95.31 163 GLU A N 1
ATOM 1211 C CA . GLU A 1 163 ? -3.311 -14.160 4.442 1.00 95.31 163 GLU A CA 1
ATOM 1212 C C . GLU A 1 163 ? -3.925 -15.246 3.550 1.00 95.31 163 GLU A C 1
ATOM 1214 O O . GLU A 1 163 ? -3.503 -15.442 2.412 1.00 95.31 163 GLU A O 1
ATOM 1219 N N . VAL A 1 164 ? -4.972 -15.929 4.028 1.00 96.81 164 VAL A N 1
ATOM 1220 C CA . VAL A 1 164 ? -5.680 -16.940 3.228 1.00 96.81 164 VAL A CA 1
ATOM 1221 C C . VAL A 1 164 ? -6.314 -16.312 1.986 1.00 96.81 164 VAL A C 1
ATOM 1223 O O . VAL A 1 164 ? -6.225 -16.884 0.902 1.00 96.81 164 VAL A O 1
ATOM 1226 N N . LEU A 1 165 ? -6.945 -15.143 2.116 1.00 96.69 165 LEU A N 1
ATOM 1227 C CA . LEU A 1 165 ? -7.562 -14.456 0.980 1.00 96.69 165 LEU A CA 1
ATOM 1228 C C . LEU A 1 165 ? -6.529 -13.910 -0.003 1.00 96.69 165 LEU A C 1
ATOM 1230 O O . LEU A 1 165 ? -6.754 -14.018 -1.204 1.00 96.69 165 LEU A O 1
ATOM 1234 N N . PHE A 1 166 ? -5.409 -13.381 0.489 1.00 94.75 166 PHE A N 1
ATOM 1235 C CA . PHE A 1 166 ? -4.276 -12.984 -0.337 1.00 94.75 166 PHE A CA 1
ATOM 1236 C C . PHE A 1 166 ? -3.767 -14.185 -1.135 1.00 94.75 166 PHE A C 1
ATOM 1238 O O . PHE A 1 166 ? -3.712 -14.125 -2.358 1.00 94.75 166 PHE A O 1
ATOM 1245 N N . TYR A 1 167 ? -3.499 -15.314 -0.469 1.00 95.44 167 TYR A N 1
ATOM 1246 C CA . TYR A 1 167 ? -3.039 -16.539 -1.121 1.00 95.44 167 TYR A CA 1
ATOM 1247 C C . TYR A 1 167 ? -4.015 -17.030 -2.197 1.00 95.44 167 TYR A C 1
ATOM 1249 O O . TYR A 1 167 ? -3.608 -17.323 -3.318 1.00 95.44 167 TYR A O 1
ATOM 1257 N N . VAL A 1 168 ? -5.311 -17.097 -1.879 1.00 96.62 168 VAL A N 1
ATOM 1258 C CA . VAL A 1 168 ? -6.337 -17.546 -2.832 1.00 96.62 168 VAL A CA 1
ATOM 1259 C C . VAL A 1 168 ? -6.481 -16.567 -3.998 1.00 96.62 168 VAL A C 1
ATOM 1261 O O . VAL A 1 168 ? -6.576 -17.008 -5.141 1.00 96.62 168 VAL A O 1
ATOM 1264 N N . GLY A 1 169 ? -6.482 -15.259 -3.731 1.00 96.31 169 GLY A N 1
ATOM 1265 C CA . GLY A 1 169 ? -6.553 -14.220 -4.760 1.00 96.31 169 GLY A CA 1
ATOM 1266 C C . GLY A 1 169 ? -5.345 -14.258 -5.692 1.00 96.31 169 GLY A C 1
ATOM 1267 O O . GLY A 1 169 ? -5.509 -14.289 -6.908 1.00 96.31 169 GLY A O 1
ATOM 1268 N N . HIS A 1 170 ? -4.144 -14.354 -5.126 1.00 94.94 170 HIS A N 1
ATOM 1269 C CA . HIS A 1 170 ? -2.892 -14.469 -5.867 1.00 94.94 170 HIS A CA 1
ATOM 1270 C C . HIS A 1 170 ? -2.851 -15.760 -6.703 1.00 94.94 170 HIS A C 1
ATOM 1272 O O . HIS A 1 170 ? -2.548 -15.717 -7.892 1.00 94.94 170 HIS A O 1
ATOM 1278 N N . MET A 1 171 ? -3.248 -16.908 -6.144 1.00 95.81 171 MET A N 1
ATOM 1279 C CA . MET A 1 171 ? -3.354 -18.166 -6.897 1.00 95.81 171 MET A CA 1
ATOM 1280 C C . MET A 1 171 ? -4.367 -18.065 -8.046 1.00 95.81 171 MET A C 1
ATOM 1282 O O . MET A 1 171 ? -4.071 -18.478 -9.164 1.00 95.81 171 MET A O 1
ATOM 1286 N N . PHE A 1 172 ? -5.535 -17.460 -7.808 1.00 96.50 172 PHE A N 1
ATOM 1287 C CA . PHE A 1 172 ? -6.529 -17.203 -8.853 1.00 96.50 172 PHE A CA 1
ATOM 1288 C C . PHE A 1 172 ? -5.958 -16.341 -9.987 1.00 96.50 172 PHE A C 1
ATOM 1290 O O . PHE A 1 172 ? -6.195 -16.634 -11.160 1.00 96.50 172 PHE A O 1
ATOM 1297 N N . LEU A 1 173 ? -5.186 -15.305 -9.657 1.00 96.31 173 LEU A N 1
ATOM 1298 C CA . LEU A 1 173 ? -4.526 -14.456 -10.644 1.00 96.31 173 LEU A CA 1
ATOM 1299 C C . LEU A 1 173 ? -3.525 -15.247 -11.491 1.00 96.31 173 LEU A C 1
ATOM 1301 O O . LEU A 1 173 ? -3.500 -15.062 -12.698 1.00 96.31 173 LEU A O 1
ATOM 1305 N N . HIS A 1 174 ? -2.769 -16.183 -10.916 1.00 95.25 174 HIS A N 1
ATOM 1306 C CA . HIS A 1 174 ? -1.856 -17.040 -11.689 1.00 95.25 174 HIS A CA 1
ATOM 1307 C C . HIS A 1 174 ? -2.563 -18.074 -12.565 1.00 95.25 174 HIS A C 1
ATOM 1309 O O . HIS A 1 174 ? -2.126 -18.332 -13.686 1.00 95.25 174 HIS A O 1
ATOM 1315 N N . GLU A 1 175 ? -3.623 -18.698 -12.058 1.00 95.25 175 GLU A N 1
ATOM 1316 C CA . GLU A 1 175 ? -4.234 -19.862 -12.708 1.00 95.25 175 GLU A CA 1
ATOM 1317 C C . GLU A 1 175 ? -5.377 -19.502 -13.659 1.00 95.25 175 GLU A C 1
ATOM 1319 O O . GLU A 1 175 ? -5.543 -20.139 -14.699 1.00 95.25 175 GLU A O 1
ATOM 1324 N N . ALA A 1 176 ? -6.182 -18.500 -13.303 1.00 96.81 176 ALA A N 1
ATOM 1325 C CA . ALA A 1 176 ? -7.440 -18.204 -13.980 1.00 96.81 176 ALA A CA 1
ATOM 1326 C C . ALA A 1 176 ? -7.448 -16.858 -14.712 1.00 96.81 176 ALA A C 1
ATOM 1328 O O . ALA A 1 176 ? -8.196 -16.719 -15.681 1.00 96.81 176 ALA A O 1
ATOM 1329 N N . TRP A 1 177 ? -6.650 -15.877 -14.274 1.00 96.06 177 TRP A N 1
ATOM 1330 C CA . TRP A 1 177 ? -6.575 -14.567 -14.934 1.00 96.06 177 TRP A CA 1
ATOM 1331 C C . TRP A 1 177 ? -5.149 -13.981 -14.998 1.00 96.06 177 TRP A C 1
ATOM 1333 O O . TRP A 1 177 ? -4.921 -12.849 -14.559 1.00 96.06 177 TRP A O 1
ATOM 1343 N N . PRO A 1 178 ? -4.175 -14.714 -15.566 1.00 95.25 178 PRO A N 1
ATOM 1344 C CA . PRO A 1 178 ? -2.769 -14.304 -15.562 1.00 95.25 178 PRO A CA 1
ATOM 1345 C C . PRO A 1 178 ? -2.520 -12.988 -16.295 1.00 95.25 178 PRO A C 1
ATOM 1347 O O . PRO A 1 178 ? -1.599 -12.259 -15.940 1.00 95.25 178 PRO A O 1
ATOM 1350 N N . GLU A 1 179 ? -3.344 -12.638 -17.285 1.00 94.56 179 GLU A N 1
ATOM 1351 C CA . GLU A 1 179 ? -3.138 -11.470 -18.142 1.00 94.56 179 GLU A CA 1
ATOM 1352 C C . GLU A 1 179 ? -3.140 -10.145 -17.372 1.00 94.56 179 GLU A C 1
ATOM 1354 O O . GLU A 1 179 ? -2.441 -9.214 -17.770 1.00 94.56 179 GLU A O 1
ATOM 1359 N N . ILE A 1 180 ? -3.907 -10.045 -16.280 1.00 94.19 180 ILE A N 1
ATOM 1360 C CA . ILE A 1 180 ? -3.952 -8.822 -15.462 1.00 94.19 180 ILE A CA 1
ATOM 1361 C C . ILE A 1 180 ? -2.815 -8.761 -14.441 1.00 94.19 180 ILE A C 1
ATOM 1363 O O . ILE A 1 180 ? -2.448 -7.673 -14.015 1.00 94.19 180 ILE A O 1
ATOM 1367 N N . HIS A 1 181 ? -2.206 -9.901 -14.122 1.00 95.50 181 HIS A N 1
ATOM 1368 C CA . HIS A 1 181 ? -1.122 -10.005 -13.148 1.00 95.50 181 HIS A CA 1
ATOM 1369 C C . HIS A 1 181 ? 0.272 -9.800 -13.780 1.00 95.50 181 HIS A C 1
ATOM 1371 O O . HIS A 1 181 ? 1.267 -9.571 -13.092 1.00 95.50 181 HIS A O 1
ATOM 1377 N N . VAL A 1 182 ? 0.365 -9.814 -15.120 1.00 94.75 182 VAL A N 1
ATOM 1378 C CA . VAL A 1 182 ? 1.630 -9.623 -15.861 1.00 94.75 182 VAL A CA 1
ATOM 1379 C C . VAL A 1 182 ? 2.322 -8.303 -15.512 1.00 94.75 182 VAL A C 1
ATOM 1381 O O . VAL A 1 182 ? 3.550 -8.271 -15.447 1.00 94.75 182 VAL A O 1
ATOM 1384 N N . MET A 1 183 ? 1.570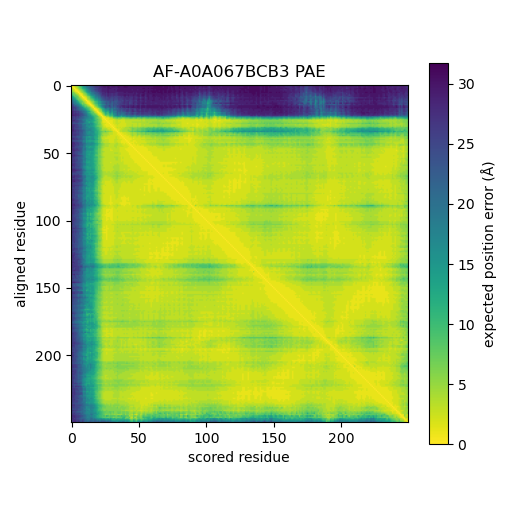 -7.217 -15.289 1.00 95.00 183 MET A N 1
ATOM 1385 C CA . MET A 1 183 ? 2.169 -5.918 -14.951 1.00 95.00 183 MET A CA 1
ATOM 1386 C C . MET A 1 183 ? 2.997 -6.012 -13.666 1.00 95.00 183 MET A C 1
ATOM 1388 O O . MET A 1 183 ? 4.148 -5.573 -13.656 1.00 95.00 183 MET A O 1
ATOM 1392 N N . HIS A 1 184 ? 2.444 -6.638 -12.626 1.00 94.12 184 HIS A N 1
ATOM 1393 C CA . HIS A 1 184 ? 3.147 -6.862 -11.371 1.00 94.12 184 HIS A CA 1
ATOM 1394 C C . HIS A 1 184 ? 4.360 -7.786 -11.564 1.00 94.12 184 HIS A C 1
ATOM 1396 O O . HIS A 1 184 ? 5.468 -7.442 -11.153 1.00 94.12 184 HIS A O 1
ATOM 1402 N N . HIS A 1 185 ? 4.218 -8.889 -12.310 1.00 93.44 185 HIS A N 1
ATOM 1403 C CA . HIS A 1 185 ? 5.340 -9.804 -12.601 1.00 93.44 185 HIS A CA 1
ATOM 1404 C C . HIS A 1 185 ? 6.468 -9.189 -13.432 1.00 93.44 185 HIS A C 1
ATOM 1406 O O . HIS A 1 185 ? 7.603 -9.665 -13.391 1.00 93.44 185 HIS A O 1
ATOM 1412 N N . CYS A 1 186 ? 6.201 -8.111 -14.171 1.00 94.56 186 CYS A N 1
ATOM 1413 C CA . CYS A 1 186 ? 7.252 -7.359 -14.855 1.00 94.56 186 CYS A CA 1
ATOM 1414 C C . CYS A 1 186 ? 8.127 -6.545 -13.884 1.00 94.56 186 CYS A C 1
ATOM 1416 O O . CYS A 1 186 ? 9.208 -6.096 -14.275 1.00 94.56 186 CYS A O 1
ATOM 1418 N N . THR A 1 187 ? 7.708 -6.373 -12.627 1.00 92.94 187 THR A N 1
ATOM 1419 C CA . THR A 1 187 ? 8.502 -5.731 -11.568 1.00 92.94 187 THR A CA 1
ATOM 1420 C C . THR A 1 187 ? 9.437 -6.726 -10.878 1.00 92.94 187 THR A C 1
ATOM 1422 O O . THR A 1 187 ? 9.321 -7.061 -9.707 1.00 92.94 187 THR A O 1
ATOM 1425 N N . VAL A 1 188 ? 10.404 -7.226 -11.644 1.00 88.56 188 VAL A N 1
ATOM 1426 C CA . VAL A 1 188 ? 11.327 -8.299 -11.231 1.00 88.56 188 VAL A CA 1
ATOM 1427 C C . VAL A 1 188 ? 12.329 -7.898 -10.143 1.00 88.56 188 VAL A C 1
ATOM 1429 O O . VAL A 1 188 ? 12.963 -8.765 -9.538 1.00 88.56 188 VAL A O 1
ATOM 1432 N N . LYS A 1 189 ? 12.524 -6.597 -9.916 1.00 90.25 189 LYS A N 1
ATOM 1433 C CA . LYS A 1 189 ? 13.334 -6.068 -8.818 1.00 90.25 189 LYS A CA 1
ATOM 1434 C C . LYS A 1 189 ? 12.419 -5.464 -7.766 1.00 90.25 189 LYS A C 1
ATOM 1436 O O . LYS A 1 189 ? 11.610 -4.594 -8.083 1.00 90.25 189 LYS A O 1
ATOM 1441 N N . SER A 1 190 ? 12.599 -5.856 -6.511 1.00 88.62 190 SER A N 1
ATOM 1442 C CA . SER A 1 190 ? 12.015 -5.123 -5.388 1.00 88.62 190 SER A CA 1
ATOM 1443 C C . SER A 1 190 ? 12.478 -3.667 -5.438 1.00 88.62 190 SER A C 1
ATOM 1445 O O . SER A 1 190 ? 13.612 -3.404 -5.831 1.00 88.62 190 SER A O 1
ATOM 1447 N N . THR A 1 191 ? 11.589 -2.737 -5.102 1.00 89.75 191 THR A N 1
ATOM 1448 C CA . THR A 1 191 ? 11.824 -1.289 -4.991 1.00 89.75 191 THR A CA 1
ATOM 1449 C C . THR A 1 191 ? 10.619 -0.678 -4.277 1.00 89.75 191 THR A C 1
ATOM 1451 O O . THR A 1 191 ? 9.540 -1.271 -4.300 1.00 89.75 191 THR A O 1
ATOM 1454 N N . ALA A 1 192 ? 10.731 0.477 -3.614 1.00 86.75 192 ALA A N 1
ATOM 1455 C CA . ALA A 1 192 ? 9.570 0.984 -2.863 1.00 86.75 192 ALA A CA 1
ATOM 1456 C C . ALA A 1 192 ? 8.362 1.254 -3.780 1.00 86.75 192 ALA A C 1
ATOM 1458 O O . ALA A 1 192 ? 7.213 1.112 -3.361 1.00 86.75 192 ALA A O 1
ATOM 1459 N N . SER A 1 193 ? 8.625 1.586 -5.046 1.00 91.69 193 SER A N 1
ATOM 1460 C CA . SER A 1 193 ? 7.612 1.849 -6.065 1.00 91.69 193 SER A CA 1
ATOM 1461 C C . SER A 1 193 ? 7.051 0.596 -6.740 1.00 91.69 193 SER A C 1
ATOM 1463 O O . SER A 1 193 ? 6.003 0.715 -7.372 1.00 91.69 193 SER A O 1
ATOM 1465 N N . SER A 1 194 ? 7.661 -0.598 -6.626 1.00 89.31 194 SER A N 1
ATOM 1466 C CA . SER A 1 194 ? 7.079 -1.813 -7.240 1.00 89.31 194 SER A CA 1
ATOM 1467 C C . SER A 1 194 ? 5.718 -2.141 -6.632 1.00 89.31 194 SER A C 1
ATOM 1469 O O . SER A 1 194 ? 4.828 -2.600 -7.337 1.00 89.31 194 SER A O 1
ATOM 1471 N N . ASN A 1 195 ? 5.511 -1.764 -5.367 1.00 87.31 195 ASN A N 1
ATOM 1472 C CA . ASN A 1 195 ? 4.227 -1.835 -4.666 1.00 87.31 195 ASN A CA 1
ATOM 1473 C C . ASN A 1 195 ? 3.100 -0.985 -5.258 1.00 87.31 195 ASN A C 1
ATOM 1475 O O . ASN A 1 195 ? 1.954 -1.106 -4.835 1.00 87.31 195 ASN A O 1
ATOM 1479 N N . LEU A 1 196 ? 3.408 -0.100 -6.201 1.00 92.88 196 LEU A N 1
ATOM 1480 C CA . LEU A 1 196 ? 2.425 0.761 -6.851 1.00 92.88 196 LEU A CA 1
ATOM 1481 C C . LEU A 1 196 ? 2.112 0.300 -8.279 1.00 92.88 196 LEU A C 1
ATOM 1483 O O . LEU A 1 196 ? 1.230 0.862 -8.923 1.00 92.88 196 LEU A O 1
ATOM 1487 N N . ILE A 1 197 ? 2.834 -0.692 -8.802 1.00 95.12 197 ILE A N 1
ATOM 1488 C CA . ILE A 1 197 ? 2.766 -1.083 -10.210 1.00 95.12 197 ILE A CA 1
ATOM 1489 C C . ILE A 1 197 ? 1.965 -2.382 -10.333 1.00 95.12 197 ILE A C 1
ATOM 1491 O O . ILE A 1 197 ? 2.515 -3.479 -10.374 1.00 95.12 197 ILE A O 1
ATOM 1495 N N . PHE A 1 198 ? 0.646 -2.220 -10.400 1.00 94.31 198 PHE A N 1
ATOM 1496 C CA . PHE A 1 198 ? -0.334 -3.296 -10.553 1.00 94.31 198 PHE A CA 1
ATOM 1497 C C . PHE A 1 198 ? -1.386 -2.898 -11.584 1.00 94.31 198 PHE A C 1
ATOM 1499 O O . PHE A 1 198 ? -1.746 -1.722 -11.688 1.00 94.31 198 PHE A O 1
ATOM 1506 N N . ASP A 1 199 ? -1.962 -3.869 -12.294 1.00 95.31 199 ASP A N 1
ATOM 1507 C CA . ASP A 1 199 ? -3.250 -3.606 -12.937 1.00 95.31 199 ASP A CA 1
ATOM 1508 C C . ASP A 1 199 ? -4.274 -3.250 -11.836 1.00 95.31 199 ASP A C 1
ATOM 1510 O O . ASP A 1 199 ? -4.295 -3.892 -10.786 1.00 95.31 199 ASP A O 1
ATOM 1514 N N . PRO A 1 200 ? -5.151 -2.249 -12.021 1.00 94.12 200 PRO A N 1
ATOM 1515 C CA . PRO A 1 200 ? -6.150 -1.893 -11.011 1.00 94.12 200 PRO A CA 1
ATOM 1516 C C . PRO A 1 200 ? -7.016 -3.066 -10.528 1.00 94.12 200 PRO A C 1
ATOM 1518 O O . PRO A 1 200 ? -7.448 -3.080 -9.376 1.00 94.12 200 PRO A O 1
ATOM 1521 N N . ARG A 1 201 ? -7.288 -4.047 -11.399 1.00 95.69 201 ARG A N 1
ATOM 1522 C CA . ARG A 1 201 ? -8.057 -5.252 -11.056 1.00 95.69 201 ARG A CA 1
ATOM 1523 C C . ARG A 1 201 ? -7.223 -6.245 -10.258 1.00 95.69 201 ARG A C 1
ATOM 1525 O O . ARG A 1 201 ? -7.755 -6.852 -9.337 1.00 95.69 201 ARG A O 1
ATOM 1532 N N . ASP A 1 202 ? -5.947 -6.371 -10.606 1.00 95.44 202 ASP A N 1
ATOM 1533 C CA . ASP A 1 202 ? -4.965 -7.165 -9.869 1.00 95.44 202 ASP A CA 1
ATOM 1534 C C . ASP A 1 202 ? -4.846 -6.636 -8.433 1.00 95.44 202 ASP A C 1
ATOM 1536 O O . ASP A 1 202 ? -5.197 -7.330 -7.482 1.00 95.44 202 ASP A O 1
ATOM 1540 N N . LEU A 1 203 ? -4.583 -5.331 -8.288 1.00 93.62 203 LEU A N 1
ATOM 1541 C CA . LEU A 1 203 ? -4.549 -4.647 -6.994 1.00 93.62 203 LEU A CA 1
ATOM 1542 C C . LEU A 1 203 ? -5.838 -4.851 -6.186 1.00 93.62 203 LEU A C 1
ATOM 1544 O O . LEU A 1 203 ? -5.788 -5.055 -4.974 1.00 93.62 203 LEU A O 1
ATOM 1548 N N . ALA A 1 204 ? -7.004 -4.786 -6.835 1.00 94.19 204 ALA A N 1
ATOM 1549 C CA . ALA A 1 204 ? -8.286 -4.979 -6.168 1.00 94.19 204 ALA A CA 1
ATOM 1550 C C . ALA A 1 204 ? -8.486 -6.414 -5.658 1.00 94.19 204 ALA A C 1
ATOM 1552 O O . ALA A 1 204 ? -9.135 -6.589 -4.630 1.00 94.19 204 ALA A O 1
ATOM 1553 N N . ILE A 1 205 ? -7.955 -7.426 -6.344 1.00 94.88 205 ILE A N 1
ATOM 1554 C CA . ILE A 1 205 ? -8.067 -8.834 -5.942 1.00 94.88 205 ILE A CA 1
ATOM 1555 C C . ILE A 1 205 ? -7.016 -9.168 -4.886 1.00 94.88 205 ILE A C 1
ATOM 1557 O O . ILE A 1 205 ? -7.365 -9.683 -3.826 1.00 94.88 205 ILE A O 1
ATOM 1561 N N . GLU A 1 206 ? -5.754 -8.859 -5.170 1.00 90.12 206 GLU A N 1
ATOM 1562 C CA . GLU A 1 206 ? -4.614 -9.268 -4.356 1.00 90.12 206 GLU A CA 1
ATOM 1563 C C . GLU A 1 206 ? -4.518 -8.461 -3.056 1.00 90.12 206 GLU A C 1
ATOM 1565 O O . GLU A 1 206 ? -4.275 -9.034 -2.000 1.00 90.12 206 GLU A O 1
ATOM 1570 N N . LEU A 1 207 ? -4.784 -7.150 -3.089 1.00 87.38 207 LEU A N 1
ATOM 1571 C CA . LEU A 1 207 ? -4.651 -6.280 -1.913 1.00 87.38 207 LEU A CA 1
ATOM 1572 C C . LEU A 1 207 ? -5.993 -5.706 -1.436 1.00 87.38 207 LEU A C 1
ATOM 1574 O O . LEU A 1 207 ? -6.284 -5.688 -0.238 1.00 87.38 207 LEU A O 1
ATOM 1578 N N . GLY A 1 208 ? -6.840 -5.260 -2.366 1.00 89.69 208 GLY A N 1
ATOM 1579 C CA . GLY A 1 208 ? -8.132 -4.642 -2.067 1.00 89.69 208 GLY A CA 1
ATOM 1580 C C . GLY A 1 208 ? -9.123 -5.604 -1.412 1.00 89.69 208 GLY A C 1
ATOM 1581 O O . GLY A 1 208 ? -9.785 -5.231 -0.446 1.00 89.69 208 GLY A O 1
ATOM 1582 N N . GLY A 1 209 ? -9.201 -6.847 -1.890 1.00 91.12 209 GLY A N 1
ATOM 1583 C CA . GLY A 1 209 ? -10.062 -7.898 -1.351 1.00 91.12 209 GLY A CA 1
ATOM 1584 C C . GLY A 1 209 ? -9.706 -8.245 0.096 1.00 91.12 209 GLY A C 1
ATOM 1585 O O . GLY A 1 209 ? -10.569 -8.118 0.973 1.00 91.12 209 GLY A O 1
ATOM 1586 N N . PRO A 1 210 ? -8.440 -8.602 0.385 1.00 91.88 210 PRO A N 1
ATOM 1587 C CA . PRO A 1 210 ? -7.989 -8.812 1.754 1.00 91.88 210 PRO A CA 1
ATOM 1588 C C . PRO A 1 210 ? -8.160 -7.565 2.639 1.00 91.88 210 PRO A C 1
ATOM 1590 O O . PRO A 1 210 ? -8.592 -7.676 3.782 1.00 91.88 210 PRO A O 1
ATOM 1593 N N . GLY A 1 211 ? -7.930 -6.356 2.119 1.00 91.19 211 GLY A N 1
ATOM 1594 C CA . GLY A 1 211 ? -8.211 -5.118 2.857 1.00 91.19 211 GLY A CA 1
ATOM 1595 C C . GLY A 1 211 ? -9.699 -4.935 3.194 1.00 91.19 211 GLY A C 1
ATOM 1596 O O . GLY A 1 211 ? -10.056 -4.595 4.325 1.00 91.19 211 GLY A O 1
ATOM 1597 N N . ALA A 1 212 ? -10.590 -5.212 2.240 1.00 93.56 212 ALA A N 1
ATOM 1598 C CA . ALA A 1 212 ? -12.033 -5.094 2.416 1.00 93.56 212 ALA A CA 1
ATOM 1599 C C . ALA A 1 212 ? -12.582 -6.094 3.445 1.00 93.56 212 ALA A C 1
ATOM 1601 O O . ALA A 1 212 ? -13.501 -5.744 4.191 1.00 93.56 212 ALA A O 1
ATOM 1602 N N . ILE A 1 213 ? -12.010 -7.305 3.551 1.00 95.94 213 ILE A N 1
ATOM 1603 C CA . ILE A 1 213 ? -12.474 -8.277 4.553 1.00 95.94 213 ILE A CA 1
ATOM 1604 C C . ILE A 1 213 ? -12.243 -7.783 5.983 1.00 95.94 213 ILE A C 1
ATOM 1606 O O . ILE A 1 213 ? -13.059 -8.061 6.858 1.00 95.94 213 ILE A O 1
ATOM 1610 N N . VAL A 1 214 ? -11.188 -6.995 6.230 1.00 96.75 214 VAL A N 1
ATOM 1611 C CA . VAL A 1 214 ? -10.917 -6.425 7.558 1.00 96.75 214 VAL A CA 1
ATOM 1612 C C . VAL A 1 214 ? -12.050 -5.481 7.964 1.00 96.75 214 VAL A C 1
ATOM 1614 O O . VAL A 1 214 ? -12.528 -5.540 9.098 1.00 96.75 214 VAL A O 1
ATOM 1617 N N . ILE A 1 215 ? -12.535 -4.666 7.022 1.00 96.81 215 ILE A N 1
ATOM 1618 C CA . ILE A 1 215 ? -13.675 -3.765 7.234 1.00 96.81 215 ILE A CA 1
ATOM 1619 C C . ILE A 1 215 ? -14.960 -4.564 7.462 1.00 96.81 215 ILE A C 1
ATOM 1621 O O . ILE A 1 215 ? -15.708 -4.280 8.394 1.00 96.81 215 ILE A O 1
ATOM 1625 N N . VAL A 1 216 ? -15.220 -5.588 6.649 1.00 97.62 216 VAL A N 1
ATOM 1626 C CA . VAL A 1 216 ? -16.408 -6.441 6.809 1.00 97.62 216 VAL A CA 1
ATOM 1627 C C . VAL A 1 216 ? -16.404 -7.126 8.178 1.00 97.62 216 VAL A C 1
ATOM 1629 O O . VAL A 1 216 ? -17.400 -7.073 8.901 1.00 97.62 216 VAL A O 1
ATOM 1632 N N . ASN A 1 217 ? -15.275 -7.707 8.581 1.00 98.06 217 ASN A N 1
ATOM 1633 C CA . ASN A 1 217 ? -15.146 -8.378 9.869 1.00 98.06 217 ASN A CA 1
ATOM 1634 C C . ASN A 1 217 ? -15.285 -7.409 11.048 1.00 98.06 217 ASN A C 1
ATOM 1636 O O . ASN A 1 217 ? -15.830 -7.796 12.079 1.00 98.06 217 ASN A O 1
ATOM 1640 N N . HIS A 1 218 ? -14.843 -6.155 10.911 1.00 97.94 218 HIS A N 1
ATOM 1641 C CA . HIS A 1 218 ? -15.052 -5.133 11.940 1.00 97.94 218 HIS A CA 1
ATOM 1642 C C . HIS A 1 218 ? -16.541 -4.972 12.290 1.00 97.94 218 HIS A C 1
ATOM 1644 O O . HIS A 1 218 ? -16.886 -4.910 13.468 1.00 97.94 218 HIS A O 1
ATOM 1650 N N . PHE A 1 219 ? -17.432 -5.008 11.295 1.00 97.81 219 PHE A N 1
ATOM 1651 C CA . PHE A 1 219 ? -18.877 -4.936 11.527 1.00 97.81 219 PHE A CA 1
ATOM 1652 C C . PHE A 1 219 ? -19.508 -6.272 11.932 1.00 97.81 219 PHE A C 1
ATOM 1654 O O . PHE A 1 219 ? -20.412 -6.280 12.765 1.00 97.81 219 PHE A O 1
ATOM 1661 N N . LEU A 1 220 ? -19.078 -7.385 11.330 1.00 98.00 220 LEU A N 1
ATOM 1662 C CA . LEU A 1 220 ? -19.755 -8.677 11.488 1.00 98.00 220 LEU A CA 1
ATOM 1663 C C . LEU A 1 220 ? -19.249 -9.516 12.665 1.00 98.00 220 LEU A C 1
ATOM 1665 O O . LEU A 1 220 ? -20.030 -10.269 13.241 1.00 98.00 220 LEU A O 1
ATOM 1669 N N . LEU A 1 221 ? -17.957 -9.432 12.986 1.00 97.94 221 LEU A N 1
ATOM 1670 C CA . LEU A 1 221 ? -17.297 -10.332 13.937 1.00 97.94 221 LEU A CA 1
ATOM 1671 C C . LEU A 1 221 ? -16.811 -9.621 15.198 1.00 97.94 221 LEU A C 1
ATOM 1673 O O . LEU A 1 221 ? -16.775 -10.239 16.257 1.00 97.94 221 LEU A O 1
ATOM 1677 N N . TRP A 1 222 ? -16.422 -8.349 15.086 1.00 98.00 222 TRP A N 1
ATOM 1678 C CA . TRP A 1 222 ? -15.634 -7.681 16.127 1.00 98.00 222 TRP A CA 1
ATOM 1679 C C . TRP A 1 222 ? -16.361 -6.567 16.866 1.00 98.00 222 TRP A C 1
ATOM 1681 O O . TRP A 1 222 ? -15.709 -5.786 17.550 1.00 98.00 222 TRP A O 1
ATOM 1691 N N . GLU A 1 223 ? -17.688 -6.488 16.741 1.00 97.12 223 GLU A N 1
ATOM 1692 C CA . GLU A 1 223 ? -18.518 -5.496 17.445 1.00 97.12 223 GLU A CA 1
ATOM 1693 C C . GLU A 1 223 ? -18.025 -4.052 17.251 1.00 97.12 223 GLU A C 1
ATOM 1695 O O . GLU A 1 223 ? -18.155 -3.208 18.133 1.00 97.12 223 GLU A O 1
ATOM 1700 N N . GLN A 1 224 ? -17.450 -3.768 16.080 1.00 97.38 224 GLN A N 1
ATOM 1701 C CA . GLN A 1 224 ? -16.855 -2.478 15.744 1.00 97.38 224 GLN A CA 1
ATOM 1702 C C . GLN A 1 224 ? -15.700 -2.059 16.677 1.00 97.38 224 GLN A C 1
ATOM 1704 O O . GLN A 1 224 ? -15.467 -0.870 16.891 1.00 97.38 224 GLN A O 1
ATOM 1709 N N . ASP A 1 225 ? -14.924 -3.015 17.206 1.00 97.94 225 ASP A N 1
ATOM 1710 C CA . ASP A 1 225 ? -13.720 -2.706 17.982 1.00 97.94 225 ASP A CA 1
ATOM 1711 C C . ASP A 1 225 ? -12.663 -2.006 17.093 1.00 97.94 225 ASP A C 1
ATOM 1713 O O . ASP A 1 225 ? -12.200 -2.582 16.092 1.00 97.94 225 ASP A O 1
ATOM 1717 N N . PRO A 1 226 ? -12.260 -0.765 17.428 1.00 97.12 226 PRO A N 1
ATOM 1718 C CA . PRO A 1 226 ? -11.348 0.017 16.600 1.00 97.12 226 PRO A CA 1
ATOM 1719 C C . PRO A 1 226 ? -9.901 -0.465 16.700 1.00 97.12 226 PRO A C 1
ATOM 1721 O O . PRO A 1 226 ? -9.134 -0.275 15.763 1.00 97.12 226 PRO A O 1
ATOM 1724 N N . THR A 1 227 ? -9.518 -1.127 17.792 1.00 98.00 227 THR A N 1
ATOM 1725 C CA . THR A 1 227 ? -8.165 -1.673 17.961 1.00 98.00 227 THR A CA 1
ATOM 1726 C C . THR A 1 227 ? -7.950 -2.820 16.995 1.00 98.00 227 THR A C 1
ATOM 1728 O O . THR A 1 227 ? -6.947 -2.847 16.284 1.00 98.00 227 THR A O 1
ATOM 1731 N N . ILE A 1 228 ? -8.905 -3.755 16.946 1.00 98.38 228 ILE A N 1
ATOM 1732 C CA . ILE A 1 228 ? -8.834 -4.902 16.040 1.00 98.38 228 ILE A CA 1
ATOM 1733 C C . ILE A 1 228 ? -8.749 -4.411 14.591 1.00 98.38 228 ILE A C 1
ATOM 1735 O O . ILE A 1 228 ? -7.885 -4.876 13.844 1.00 98.38 228 ILE A O 1
ATOM 1739 N N . LEU A 1 229 ? -9.595 -3.449 14.207 1.00 98.25 229 LEU A N 1
ATOM 1740 C CA . LEU A 1 229 ? -9.587 -2.850 12.871 1.00 98.25 229 LEU A CA 1
ATOM 1741 C C . LEU A 1 229 ? -8.254 -2.163 12.558 1.00 98.25 229 LEU A C 1
ATOM 1743 O O . LEU A 1 229 ? -7.598 -2.531 11.586 1.00 98.25 229 LEU A O 1
ATOM 1747 N N . LEU A 1 230 ? -7.852 -1.184 13.373 1.00 97.75 230 LEU A N 1
ATOM 1748 C CA . LEU A 1 230 ? -6.693 -0.341 13.091 1.00 97.75 230 LEU A CA 1
ATOM 1749 C C . LEU A 1 230 ? -5.390 -1.132 13.110 1.00 97.75 230 LEU A C 1
ATOM 1751 O O . LEU A 1 230 ? -4.588 -0.981 12.195 1.00 97.75 230 LEU A O 1
ATOM 1755 N N . VAL A 1 231 ? -5.174 -1.995 14.108 1.00 97.62 231 VAL A N 1
ATOM 1756 C CA . VAL A 1 231 ? -3.935 -2.781 14.188 1.00 97.62 231 VAL A CA 1
ATOM 1757 C C . VAL A 1 231 ? -3.837 -3.736 13.008 1.00 97.62 231 VAL A C 1
ATOM 1759 O O . VAL A 1 231 ? -2.780 -3.814 12.392 1.00 97.62 231 VAL A O 1
ATOM 1762 N N . THR A 1 232 ? -4.928 -4.418 12.647 1.00 97.44 232 THR A N 1
ATOM 1763 C CA . THR A 1 232 ? -4.918 -5.306 11.476 1.00 97.44 232 THR A CA 1
ATOM 1764 C C . THR A 1 232 ? -4.655 -4.508 10.199 1.00 97.44 232 THR A C 1
ATOM 1766 O O . THR A 1 232 ? -3.765 -4.859 9.431 1.00 97.44 232 THR A O 1
ATOM 1769 N N . PHE A 1 233 ? -5.399 -3.423 9.970 1.00 96.12 233 PHE A N 1
ATOM 1770 C CA . PHE A 1 233 ? -5.280 -2.614 8.757 1.00 96.12 233 PHE A CA 1
ATOM 1771 C C . PHE A 1 233 ? -3.878 -2.015 8.599 1.00 96.12 233 PHE A C 1
ATOM 1773 O O . PHE A 1 233 ? -3.270 -2.144 7.534 1.00 96.12 233 PHE A O 1
ATOM 1780 N N . LEU A 1 234 ? -3.340 -1.412 9.664 1.00 95.25 234 LEU A N 1
ATOM 1781 C CA . LEU A 1 234 ? -1.986 -0.861 9.676 1.00 95.25 234 LEU A CA 1
ATOM 1782 C C . LEU A 1 234 ? -0.945 -1.966 9.511 1.00 95.25 234 LEU A C 1
ATOM 1784 O O . LEU A 1 234 ? 0.005 -1.778 8.768 1.00 95.25 234 LEU A O 1
ATOM 1788 N N . PHE A 1 235 ? -1.117 -3.128 10.145 1.00 94.19 235 PHE A N 1
ATOM 1789 C CA . PHE A 1 235 ? -0.178 -4.236 9.984 1.00 94.19 235 PHE A CA 1
ATOM 1790 C C . PHE A 1 235 ? -0.113 -4.715 8.532 1.00 94.19 235 PHE A C 1
ATOM 1792 O O . PHE A 1 235 ? 0.978 -4.840 7.994 1.00 94.19 235 PHE A O 1
ATOM 1799 N N . VAL A 1 236 ? -1.257 -4.944 7.883 1.00 91.56 236 VAL A N 1
ATOM 1800 C CA . VAL A 1 236 ? -1.309 -5.446 6.499 1.00 91.5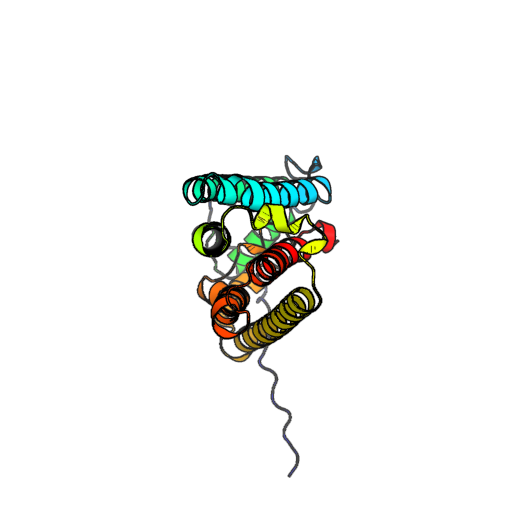6 236 VAL A CA 1
ATOM 1801 C C . VAL A 1 236 ? -0.692 -4.440 5.529 1.00 91.56 236 VAL A C 1
ATOM 1803 O O . VAL A 1 236 ? 0.169 -4.797 4.728 1.00 91.56 236 VAL A O 1
ATOM 1806 N N . THR A 1 237 ? -1.082 -3.169 5.637 1.00 89.19 237 THR A N 1
ATOM 1807 C CA . THR A 1 237 ? -0.570 -2.098 4.767 1.00 89.19 237 THR A CA 1
ATOM 1808 C C . THR A 1 237 ? 0.926 -1.849 4.978 1.00 89.19 237 THR A C 1
ATOM 1810 O O . THR A 1 237 ? 1.673 -1.675 4.013 1.00 89.19 237 THR A O 1
ATOM 1813 N N . TRP A 1 238 ? 1.393 -1.887 6.227 1.00 89.06 238 TRP A N 1
ATOM 1814 C CA . TRP A 1 238 ? 2.793 -1.653 6.575 1.00 89.06 238 TRP A CA 1
ATOM 1815 C C . TRP A 1 238 ? 3.684 -2.860 6.263 1.00 89.06 238 TRP A C 1
ATOM 1817 O O . TRP A 1 238 ? 4.773 -2.692 5.720 1.00 89.06 238 TRP A O 1
ATOM 1827 N N . ALA A 1 239 ? 3.226 -4.086 6.529 1.00 86.38 239 ALA A N 1
ATOM 1828 C CA . ALA A 1 239 ? 3.963 -5.297 6.178 1.00 86.38 239 ALA A CA 1
ATOM 1829 C C . ALA A 1 239 ? 4.248 -5.333 4.674 1.00 86.38 239 ALA A C 1
ATOM 1831 O O . ALA A 1 239 ? 5.398 -5.527 4.286 1.00 86.38 239 ALA A O 1
ATOM 1832 N N . TYR A 1 240 ? 3.238 -5.042 3.845 1.00 80.31 240 TYR A N 1
ATOM 1833 C CA . TYR A 1 240 ? 3.370 -5.004 2.388 1.00 80.31 240 TYR A CA 1
ATOM 1834 C C . TYR A 1 240 ? 4.408 -3.977 1.906 1.00 80.31 240 TYR A C 1
ATOM 1836 O O . TYR A 1 240 ? 5.204 -4.262 1.005 1.00 80.31 240 TYR A O 1
ATOM 1844 N N . SER A 1 241 ? 4.460 -2.800 2.547 1.00 81.69 241 SER A N 1
ATOM 1845 C CA . SER A 1 241 ? 5.457 -1.765 2.239 1.00 81.69 241 SER A CA 1
ATOM 1846 C C . SER A 1 241 ? 6.885 -2.197 2.588 1.00 81.69 241 SER A C 1
ATOM 1848 O O . SER A 1 241 ? 7.823 -1.857 1.868 1.00 81.69 241 SER A O 1
ATOM 1850 N N . ILE A 1 242 ? 7.053 -2.976 3.661 1.00 84.56 242 ILE A N 1
ATOM 1851 C CA . ILE A 1 242 ? 8.354 -3.470 4.117 1.00 84.56 242 ILE A CA 1
ATOM 1852 C C . ILE A 1 242 ? 8.876 -4.573 3.194 1.00 84.56 242 ILE A C 1
ATOM 1854 O O . ILE A 1 242 ? 10.020 -4.491 2.748 1.00 84.56 242 ILE A O 1
ATOM 1858 N N . ILE A 1 243 ? 8.058 -5.589 2.895 1.00 80.94 243 ILE A N 1
ATOM 1859 C CA . ILE A 1 243 ? 8.526 -6.806 2.206 1.00 80.94 243 ILE A CA 1
ATOM 1860 C C . ILE A 1 243 ? 8.949 -6.576 0.748 1.00 80.94 243 ILE A C 1
ATOM 1862 O O . ILE A 1 243 ? 9.746 -7.344 0.219 1.00 80.94 243 ILE A O 1
ATOM 1866 N N . HIS A 1 244 ? 8.473 -5.507 0.112 1.00 72.25 244 HIS A N 1
ATOM 1867 C CA . HIS A 1 244 ? 8.838 -5.154 -1.265 1.00 72.25 244 HIS A CA 1
ATOM 1868 C C . HIS A 1 244 ? 9.927 -4.078 -1.349 1.00 72.25 244 HIS A C 1
ATOM 1870 O O . HIS A 1 244 ? 10.306 -3.663 -2.444 1.00 72.25 244 HIS A O 1
ATOM 1876 N N . HIS A 1 245 ? 10.453 -3.614 -0.215 1.00 77.38 245 HIS A N 1
ATOM 1877 C CA . HIS A 1 245 ? 11.529 -2.636 -0.213 1.00 77.38 245 HIS A CA 1
ATOM 1878 C C . HIS A 1 245 ? 12.891 -3.309 -0.454 1.00 77.38 245 HIS A C 1
ATOM 1880 O O . HIS A 1 245 ? 13.203 -4.341 0.136 1.00 77.38 245 HIS A O 1
ATOM 1886 N N . GLU A 1 246 ? 13.758 -2.677 -1.250 1.00 76.69 246 GLU A N 1
ATOM 1887 C CA . GLU A 1 246 ? 15.086 -3.214 -1.613 1.00 76.69 246 GLU A CA 1
ATOM 1888 C C . GLU A 1 246 ? 15.963 -3.570 -0.421 1.00 76.69 246 GLU A C 1
ATOM 1890 O O . GLU A 1 246 ? 16.649 -4.582 -0.439 1.00 76.69 246 GLU A O 1
ATOM 1895 N N . TRP A 1 247 ? 15.921 -2.755 0.633 1.00 73.88 247 TRP A N 1
ATOM 1896 C CA . TRP A 1 247 ? 16.643 -3.031 1.877 1.00 73.88 247 TRP A CA 1
ATOM 1897 C C . TRP A 1 247 ? 16.302 -4.393 2.508 1.00 73.88 247 TRP A C 1
ATOM 1899 O O . TRP A 1 247 ? 17.162 -4.978 3.156 1.00 73.88 247 TRP A O 1
ATOM 1909 N N . TYR A 1 248 ? 15.072 -4.887 2.337 1.00 67.94 248 TYR A N 1
ATOM 1910 C CA . TYR A 1 248 ? 14.653 -6.189 2.861 1.00 67.94 248 TYR A CA 1
ATOM 1911 C C . TYR A 1 248 ? 14.942 -7.340 1.881 1.00 67.94 248 TYR A C 1
ATOM 1913 O O . TYR A 1 248 ? 15.154 -8.471 2.307 1.00 67.94 248 TYR A O 1
ATOM 1921 N N . ALA A 1 249 ? 14.958 -7.051 0.577 1.00 59.78 249 ALA A N 1
ATOM 1922 C CA . ALA A 1 249 ? 15.173 -8.029 -0.492 1.00 59.78 249 ALA A CA 1
ATOM 1923 C C . ALA A 1 249 ? 16.657 -8.255 -0.866 1.00 59.78 249 ALA A C 1
ATOM 1925 O O . ALA A 1 249 ? 16.942 -9.108 -1.711 1.00 59.78 249 ALA A O 1
ATOM 1926 N N . GLY A 1 250 ? 17.574 -7.467 -0.289 1.00 49.72 250 GLY A N 1
ATOM 1927 C CA . GLY A 1 250 ? 19.018 -7.473 -0.561 1.00 49.72 250 GLY A CA 1
ATOM 1928 C C . GLY A 1 250 ? 19.865 -8.279 0.416 1.00 49.72 250 GLY A C 1
ATOM 1929 O O . GLY A 1 250 ? 19.454 -8.449 1.584 1.00 49.72 250 GLY A O 1
#

Secondary structure (DSSP, 8-state):
-PPPPP------PPPS---------TTTTT---TTS--TTGGGTTHHHHHHHHHHHHHIIIIIIHHHHHHHHHHHHHHHHHHHHHHHHH-SHHHHHHHHHHHTT--HHHHHHHHHHHHHHHHHHHIIIIIIISPTTHHHHTT-GGG--HHHHHHHHHHHHHHHHHHHHHHHHHHHT-HHHHHHHHT--S--TTGGG-S-HHHHIIIIIHHHHHHHHHHHHTSTT-HHHHHHHHHHHHHHHHHHTSHHHH-

Nearest PDB structures (foldseek):
  7a0g-assembly1_JJJ  TM=1.615E-01  e=6.296E+00  Serratia marcescens

pLDDT: mean 88.98, std 14.91, range [32.53, 98.5]

Sequence (250 aa):
MQATPEASAPILKPTPEAPMIITSGPFDCIIRSPDTPGPLAFLNGLPYFAMAQMLFAFNAFILINWYGSIGAIIGSILAVGSAVVDGFASNSFGENVRTLRHNGFSDWTVLSAMAFAIVLGEVMNVVVIQNLAPAGSLEALFSPSTYTRYTLFGITTNIAIVEVLFYVGHMFLHEAWPEIHVMHHCTVKSTASSNLIFDPRDLAIELGGPGAIVIVNHFLLWEQDPTILLVTFLFVTWAYSIIHHEWYAG